Protein AF-G0MWQ4-F1 (afdb_monomer_lite)

pLDDT: mean 74.24, std 16.79, range [27.92, 97.12]

Structure (mmCIF, N/CA/C/O backbone):
data_AF-G0MWQ4-F1
#
_entry.id   AF-G0MWQ4-F1
#
loop_
_atom_site.group_PDB
_atom_site.id
_atom_site.type_symbol
_atom_site.label_atom_id
_atom_site.label_alt_id
_atom_site.label_comp_id
_atom_site.label_asym_id
_atom_site.label_entity_id
_atom_site.label_seq_id
_atom_site.pdbx_PDB_ins_code
_atom_site.Cartn_x
_atom_site.Cartn_y
_atom_site.Cartn_z
_atom_site.occupancy
_atom_site.B_iso_or_equiv
_atom_site.auth_seq_id
_atom_site.auth_comp_id
_atom_site.auth_asym_id
_atom_site.auth_atom_id
_atom_site.pdbx_PDB_model_num
ATOM 1 N N . MET A 1 1 ? 22.747 26.223 -14.879 1.00 44.00 1 MET A N 1
ATOM 2 C CA . MET A 1 1 ? 22.235 26.639 -13.556 1.00 44.00 1 MET A CA 1
ATOM 3 C C . MET A 1 1 ? 21.491 25.457 -12.969 1.00 44.00 1 MET A C 1
ATOM 5 O O . MET A 1 1 ? 20.448 25.097 -13.494 1.00 44.00 1 MET A O 1
ATOM 9 N N . THR A 1 2 ? 22.063 24.789 -11.974 1.00 45.16 2 THR A N 1
ATOM 10 C CA . THR A 1 2 ? 21.481 23.588 -11.367 1.00 45.16 2 THR A CA 1
ATOM 11 C C . THR A 1 2 ? 20.567 24.015 -10.224 1.00 45.16 2 THR A C 1
ATOM 13 O O . THR A 1 2 ? 21.039 24.437 -9.170 1.00 45.16 2 THR A O 1
ATOM 16 N N . ASN A 1 3 ? 19.253 23.951 -10.443 1.00 58.84 3 ASN A N 1
ATOM 17 C CA . ASN A 1 3 ? 18.311 24.005 -9.333 1.00 58.84 3 ASN A CA 1
ATOM 18 C C . ASN A 1 3 ? 18.314 22.627 -8.674 1.00 58.84 3 ASN A C 1
ATOM 20 O O . ASN A 1 3 ? 18.044 21.629 -9.340 1.00 58.84 3 ASN A O 1
ATOM 24 N N . VAL A 1 4 ? 18.630 22.559 -7.384 1.00 56.78 4 VAL A N 1
ATOM 25 C CA . VAL A 1 4 ? 18.461 21.313 -6.629 1.00 56.78 4 VAL A CA 1
ATOM 26 C C . VAL A 1 4 ? 16.991 21.226 -6.250 1.00 56.78 4 VAL A C 1
ATOM 28 O O . VAL A 1 4 ? 16.463 22.144 -5.622 1.00 56.78 4 VAL A O 1
ATOM 31 N N . ILE A 1 5 ? 16.319 20.153 -6.660 1.00 62.53 5 ILE A N 1
ATOM 32 C CA . ILE A 1 5 ? 14.903 19.940 -6.371 1.00 62.53 5 ILE A CA 1
ATOM 33 C C . ILE A 1 5 ? 14.775 18.754 -5.421 1.00 62.53 5 ILE A C 1
ATOM 35 O O . ILE A 1 5 ? 15.192 17.640 -5.733 1.00 62.53 5 ILE A O 1
ATOM 39 N N . ASN A 1 6 ? 14.183 18.999 -4.257 1.00 62.94 6 ASN A N 1
ATOM 40 C CA . ASN A 1 6 ? 13.890 17.975 -3.263 1.00 62.94 6 ASN A CA 1
ATOM 41 C C . ASN A 1 6 ? 12.377 17.803 -3.128 1.00 62.94 6 ASN A C 1
ATOM 43 O O . ASN A 1 6 ? 11.662 18.788 -2.972 1.00 62.94 6 ASN A O 1
ATOM 47 N N . TYR A 1 7 ? 11.904 16.561 -3.145 1.00 62.12 7 TYR A N 1
ATOM 48 C CA . TYR A 1 7 ? 10.497 16.210 -2.958 1.00 62.12 7 TYR A CA 1
ATOM 49 C C . TYR A 1 7 ? 10.308 15.495 -1.619 1.00 62.12 7 TYR A C 1
ATOM 51 O O . TYR A 1 7 ? 11.178 14.737 -1.186 1.00 62.12 7 TYR A O 1
ATOM 59 N N . TYR A 1 8 ? 9.176 15.750 -0.973 1.00 65.31 8 TYR A N 1
ATOM 60 C CA . TYR A 1 8 ? 8.823 15.271 0.355 1.00 65.31 8 TYR A CA 1
ATOM 61 C C . TYR A 1 8 ? 7.344 14.902 0.375 1.00 65.31 8 TYR A C 1
ATOM 63 O O . TYR A 1 8 ? 6.508 15.717 0.001 1.00 65.31 8 TYR A O 1
ATOM 71 N N . ASP A 1 9 ? 7.022 13.720 0.887 1.00 64.19 9 ASP A N 1
ATOM 72 C CA . ASP A 1 9 ? 5.642 13.326 1.159 1.00 64.19 9 ASP A CA 1
ATOM 73 C C . ASP A 1 9 ? 5.410 13.403 2.667 1.00 64.19 9 ASP A C 1
ATOM 75 O O . ASP A 1 9 ? 6.032 12.681 3.453 1.00 64.19 9 ASP A O 1
ATOM 79 N N . ILE A 1 10 ? 4.552 14.331 3.083 1.00 69.25 10 ILE A N 1
ATOM 80 C CA . ILE A 1 10 ? 4.282 14.594 4.492 1.00 69.25 10 ILE A CA 1
ATOM 81 C C . ILE A 1 10 ? 2.956 13.927 4.870 1.00 69.25 10 ILE A C 1
ATOM 83 O O . ILE A 1 10 ? 1.915 14.368 4.379 1.00 69.25 10 ILE A O 1
ATOM 87 N N . PRO A 1 11 ? 2.955 12.916 5.758 1.00 63.12 11 PRO A N 1
ATOM 88 C CA . PRO A 1 11 ? 1.714 12.367 6.281 1.00 63.12 11 PRO A CA 1
ATOM 89 C C . PRO A 1 11 ? 1.106 13.357 7.283 1.00 63.12 11 PRO A C 1
ATOM 91 O O . PRO A 1 11 ? 1.767 13.759 8.241 1.00 63.12 11 PRO A O 1
ATOM 94 N N . ILE A 1 12 ? -0.139 13.765 7.052 1.00 64.50 12 ILE A N 1
ATOM 95 C CA . ILE A 1 12 ? -0.917 14.681 7.896 1.00 64.50 12 ILE A CA 1
ATOM 96 C C . ILE A 1 12 ? -2.269 14.032 8.152 1.00 64.50 12 ILE A C 1
ATOM 98 O O . ILE A 1 12 ? -3.086 13.940 7.236 1.00 64.50 12 ILE A O 1
ATOM 102 N N . ALA A 1 13 ? -2.513 13.604 9.391 1.00 65.00 13 ALA A N 1
ATOM 103 C CA . ALA A 1 13 ? -3.672 12.802 9.774 1.00 65.00 13 ALA A CA 1
ATOM 104 C C . ALA A 1 13 ? -3.971 11.660 8.772 1.00 65.00 13 ALA A C 1
ATOM 106 O O . ALA A 1 13 ? -3.305 10.629 8.795 1.00 65.00 13 ALA A O 1
ATOM 107 N N . HIS A 1 14 ? -4.958 11.875 7.895 1.00 52.44 14 HIS A N 1
ATOM 108 C CA . HIS A 1 14 ? -5.492 10.933 6.907 1.00 52.44 14 HIS A CA 1
ATOM 109 C C . HIS A 1 14 ? -5.046 11.229 5.457 1.00 52.44 14 HIS A C 1
ATOM 111 O O . HIS A 1 14 ? -5.581 10.648 4.519 1.00 52.44 14 HIS A O 1
ATOM 117 N N . TYR A 1 15 ? -4.108 12.159 5.251 1.00 56.03 15 TYR A N 1
ATOM 118 C CA . TYR A 1 15 ? -3.716 12.660 3.931 1.00 56.03 15 TYR A CA 1
ATOM 119 C C . TYR A 1 15 ? -2.203 12.673 3.745 1.00 56.03 15 TYR A C 1
ATOM 121 O O . TYR A 1 15 ? -1.434 12.818 4.697 1.00 56.03 15 TYR A O 1
ATOM 129 N N . TRP A 1 16 ? -1.788 12.614 2.483 1.00 62.94 16 TRP A N 1
ATOM 130 C CA . TRP A 1 16 ? -0.425 12.91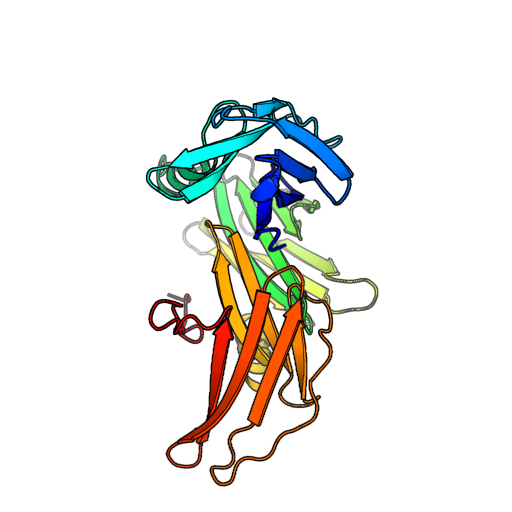4 2.070 1.00 62.94 16 TRP A CA 1
ATOM 131 C C . TRP A 1 16 ? -0.374 14.303 1.460 1.00 62.94 16 TRP A C 1
ATOM 133 O O . TRP A 1 16 ? -1.193 14.664 0.615 1.00 62.94 16 TRP A O 1
ATOM 143 N N . VAL A 1 17 ? 0.594 15.090 1.909 1.00 69.94 17 VAL A N 1
ATOM 144 C CA . VAL A 1 17 ? 0.857 16.414 1.365 1.00 69.94 17 VAL A CA 1
ATOM 145 C C . VAL A 1 17 ? 2.197 16.380 0.661 1.00 69.94 17 VAL A C 1
ATOM 147 O O . VAL A 1 17 ? 3.244 16.218 1.293 1.00 69.94 17 VAL A O 1
ATOM 150 N N . GLU A 1 18 ? 2.148 16.548 -0.654 1.00 72.12 18 GLU A N 1
ATOM 151 C CA . GLU A 1 18 ? 3.338 16.609 -1.485 1.00 72.12 18 GLU A CA 1
ATOM 152 C C . GLU A 1 18 ? 3.991 17.970 -1.294 1.00 72.12 18 GLU A C 1
ATOM 154 O O . GLU A 1 18 ? 3.366 19.020 -1.438 1.00 72.12 18 GLU A O 1
ATOM 159 N N . THR A 1 19 ? 5.260 17.974 -0.928 1.00 72.44 19 THR A N 1
ATOM 160 C CA . THR A 1 19 ? 6.040 19.184 -0.715 1.00 72.44 19 THR A CA 1
ATOM 161 C C . THR A 1 19 ? 7.276 19.125 -1.589 1.00 72.44 19 THR A C 1
ATOM 163 O O . THR A 1 19 ? 8.040 18.168 -1.548 1.00 72.44 19 THR A O 1
ATOM 166 N N . LYS A 1 20 ? 7.500 20.169 -2.377 1.00 76.69 20 LYS A N 1
ATOM 167 C CA . LYS A 1 20 ? 8.663 20.305 -3.256 1.00 76.69 20 LYS A CA 1
ATOM 168 C C . LYS A 1 20 ? 9.465 21.517 -2.819 1.00 76.69 20 LYS A C 1
ATOM 170 O O . LYS A 1 20 ? 8.905 22.584 -2.610 1.00 76.69 20 LYS A O 1
ATOM 175 N N . ILE A 1 21 ? 10.774 21.377 -2.691 1.00 76.00 21 ILE A N 1
ATOM 176 C CA . ILE A 1 21 ? 11.695 22.471 -2.397 1.00 76.00 21 ILE A CA 1
ATOM 177 C C . ILE A 1 21 ? 12.613 22.639 -3.595 1.00 76.00 21 ILE A C 1
ATOM 179 O O . ILE A 1 21 ? 13.379 21.739 -3.924 1.00 76.00 21 ILE A O 1
ATOM 183 N N . GLU A 1 22 ? 12.550 23.803 -4.222 1.00 80.62 22 GLU A N 1
ATOM 184 C CA . GLU A 1 22 ? 13.481 24.219 -5.261 1.00 80.62 22 GLU A CA 1
ATOM 185 C C . GLU A 1 22 ? 14.540 25.128 -4.653 1.00 80.62 22 GLU A C 1
ATOM 187 O O . GLU A 1 22 ? 14.215 26.165 -4.069 1.00 80.62 22 GLU A O 1
ATOM 192 N N . PHE A 1 23 ? 15.807 24.764 -4.817 1.00 76.69 23 PHE A N 1
ATOM 193 C CA . PHE A 1 23 ? 16.935 25.582 -4.407 1.00 76.69 23 PHE A CA 1
ATOM 194 C C . PHE A 1 23 ? 17.670 26.137 -5.621 1.00 76.69 23 PHE A C 1
ATOM 196 O O . PHE A 1 23 ? 18.317 25.406 -6.370 1.00 76.69 23 PHE A O 1
ATOM 203 N N . ASN A 1 24 ? 17.596 27.456 -5.779 1.00 80.12 24 ASN A N 1
ATOM 204 C CA . ASN A 1 24 ? 18.406 28.201 -6.724 1.00 80.12 24 ASN A CA 1
ATOM 205 C C . ASN A 1 24 ? 19.698 28.640 -6.024 1.00 80.12 24 ASN A C 1
ATOM 207 O O . ASN A 1 24 ? 19.712 29.627 -5.280 1.00 80.12 24 ASN A O 1
ATOM 211 N N . GLN A 1 25 ? 20.778 27.902 -6.291 1.00 71.69 25 GLN A N 1
ATOM 212 C CA . GLN A 1 25 ? 22.109 28.157 -5.735 1.00 71.69 25 GLN A CA 1
ATOM 213 C C . GLN A 1 25 ? 22.624 29.559 -6.078 1.00 71.69 25 GLN A C 1
ATOM 215 O O . GLN A 1 25 ? 23.072 30.281 -5.192 1.00 71.69 25 GLN A O 1
ATOM 220 N N . SER A 1 26 ? 22.501 29.977 -7.342 1.00 74.44 26 SER A N 1
ATOM 221 C CA . SER A 1 26 ? 22.999 31.278 -7.814 1.00 74.44 26 SER A CA 1
ATOM 222 C C . SER A 1 26 ? 22.312 32.476 -7.159 1.00 74.44 26 SER A C 1
ATOM 224 O O . SER A 1 26 ? 22.939 33.509 -6.956 1.00 74.44 26 SER A O 1
ATOM 226 N N . ALA A 1 27 ? 21.034 32.341 -6.808 1.00 79.06 27 ALA A N 1
ATOM 227 C CA . ALA A 1 27 ? 20.252 33.396 -6.171 1.00 79.06 27 ALA A CA 1
ATOM 228 C C . ALA A 1 27 ? 20.167 33.244 -4.643 1.00 79.06 27 ALA A C 1
ATOM 230 O O . ALA A 1 27 ? 19.489 34.043 -3.999 1.00 79.06 27 ALA A O 1
ATOM 231 N N . ASN A 1 28 ? 20.788 32.199 -4.074 1.00 79.81 28 ASN A N 1
ATOM 232 C CA . ASN A 1 28 ? 20.614 31.775 -2.682 1.00 79.81 28 ASN A CA 1
ATOM 233 C C . ASN A 1 28 ? 19.135 31.822 -2.245 1.00 79.81 28 ASN A C 1
ATOM 235 O O . ASN A 1 28 ? 18.767 32.431 -1.235 1.00 79.81 28 ASN A O 1
ATOM 239 N N . LYS A 1 29 ? 18.273 31.239 -3.082 1.00 84.12 29 LYS A N 1
ATOM 240 C CA . LYS A 1 29 ? 16.817 31.336 -2.971 1.00 84.12 29 LYS A CA 1
ATOM 241 C C . LYS A 1 29 ? 16.208 29.949 -2.917 1.00 84.12 29 LYS A C 1
ATOM 243 O O . LYS A 1 29 ? 16.528 29.098 -3.742 1.00 84.12 29 LYS A O 1
ATOM 248 N N . ARG A 1 30 ? 15.298 29.747 -1.972 1.00 84.31 30 ARG A N 1
ATOM 249 C CA . ARG A 1 30 ? 14.581 28.490 -1.760 1.00 84.31 30 ARG A CA 1
ATOM 250 C C . ARG A 1 30 ? 13.095 28.739 -1.927 1.00 84.31 30 ARG A C 1
ATOM 252 O O . ARG A 1 30 ? 12.542 29.647 -1.310 1.00 84.31 30 ARG A O 1
ATOM 259 N N . ILE A 1 31 ? 12.442 27.943 -2.755 1.00 85.12 31 ILE A N 1
ATOM 260 C CA . ILE A 1 31 ? 11.001 28.019 -2.966 1.00 85.12 31 ILE A CA 1
ATOM 261 C C . ILE A 1 31 ? 10.411 26.692 -2.527 1.00 85.12 31 ILE A C 1
ATOM 263 O O . ILE A 1 31 ? 10.789 25.648 -3.042 1.00 85.12 31 ILE A O 1
ATOM 267 N N . VAL A 1 32 ? 9.491 26.737 -1.572 1.00 83.00 32 VAL A N 1
ATOM 268 C CA . VAL A 1 32 ? 8.742 25.558 -1.143 1.00 83.00 32 VAL A CA 1
ATOM 269 C C . VAL A 1 32 ? 7.375 25.611 -1.802 1.00 83.00 32 VAL A C 1
ATOM 271 O O . VAL A 1 32 ? 6.682 26.630 -1.736 1.00 83.00 32 VAL A O 1
ATOM 274 N N . PHE A 1 33 ? 6.987 24.507 -2.409 1.00 80.19 33 PHE A N 1
ATOM 275 C CA . PHE A 1 33 ? 5.676 24.240 -2.963 1.00 80.19 33 PHE A CA 1
ATOM 276 C C . PHE A 1 33 ? 5.008 23.172 -2.113 1.00 80.19 33 PHE A C 1
ATOM 278 O O . PHE A 1 33 ? 5.677 22.265 -1.626 1.00 80.19 33 PHE A O 1
ATOM 285 N N . VAL A 1 34 ? 3.700 23.289 -1.949 1.00 81.12 34 VAL A N 1
ATOM 286 C CA . VAL A 1 34 ? 2.858 22.307 -1.278 1.00 81.12 34 VAL A CA 1
ATOM 287 C C . VAL A 1 34 ? 1.692 21.998 -2.212 1.00 81.12 34 VAL A C 1
ATOM 289 O O . VAL A 1 34 ? 0.982 22.923 -2.612 1.00 81.12 34 VAL A O 1
ATOM 292 N N . ASN A 1 35 ? 1.523 20.730 -2.591 1.00 78.88 35 ASN A N 1
ATOM 293 C CA . ASN A 1 35 ? 0.599 20.258 -3.628 1.00 78.88 35 ASN A CA 1
ATOM 294 C C . ASN A 1 35 ? 0.713 21.115 -4.906 1.00 78.88 35 ASN A C 1
ATOM 296 O O . ASN A 1 35 ? -0.255 21.747 -5.334 1.00 78.88 35 ASN A O 1
ATOM 300 N N . ASP A 1 36 ? 1.947 21.244 -5.411 1.00 75.56 36 ASP A N 1
ATOM 301 C CA . ASP A 1 36 ? 2.362 22.064 -6.565 1.00 75.56 36 ASP A CA 1
ATOM 302 C C . ASP A 1 36 ? 2.063 23.570 -6.496 1.00 75.56 36 ASP A C 1
ATOM 304 O O . ASP A 1 36 ? 2.359 24.329 -7.422 1.00 75.56 36 ASP A O 1
ATOM 308 N N . LYS A 1 37 ? 1.548 24.063 -5.368 1.00 81.69 37 LYS A N 1
ATOM 309 C CA . LYS A 1 37 ? 1.310 25.491 -5.155 1.00 81.69 37 LYS A CA 1
ATOM 310 C C . LYS A 1 37 ? 2.455 26.095 -4.375 1.00 81.69 37 LYS A C 1
ATOM 312 O O . LYS A 1 37 ? 2.814 25.613 -3.304 1.00 81.69 37 LYS A O 1
ATOM 317 N N . LYS A 1 38 ? 3.004 27.200 -4.881 1.00 88.06 38 LYS A N 1
ATOM 318 C CA . LYS A 1 38 ? 4.042 27.963 -4.182 1.00 88.06 38 LYS A CA 1
ATOM 319 C C . LYS A 1 38 ? 3.537 28.361 -2.793 1.00 88.06 38 LYS A C 1
ATOM 321 O O . LYS A 1 38 ? 2.612 29.158 -2.666 1.00 88.06 38 LYS A O 1
ATOM 326 N N . PHE A 1 39 ? 4.172 27.815 -1.766 1.00 87.25 39 PHE A N 1
ATOM 327 C CA . PHE A 1 39 ? 3.785 27.973 -0.370 1.00 87.25 39 PHE A CA 1
ATOM 328 C C . PHE A 1 39 ? 4.641 29.028 0.332 1.00 87.25 39 PHE A C 1
ATOM 330 O O . PHE A 1 39 ? 4.129 29.920 1.010 1.00 87.25 39 PHE A O 1
ATOM 337 N N . MET A 1 40 ? 5.959 28.978 0.137 1.00 89.81 40 MET A N 1
ATOM 338 C CA . MET A 1 40 ? 6.872 29.963 0.712 1.00 89.81 40 MET A CA 1
ATOM 339 C C . MET A 1 40 ? 8.096 30.197 -0.167 1.00 89.81 40 MET A C 1
ATOM 341 O O . MET A 1 40 ? 8.469 29.374 -0.999 1.00 89.81 40 MET A O 1
ATOM 345 N N . ASN A 1 41 ? 8.695 31.369 0.009 1.00 89.25 41 ASN A N 1
ATOM 346 C CA . ASN A 1 41 ? 9.918 31.783 -0.655 1.00 89.25 41 ASN A CA 1
ATOM 347 C C . ASN A 1 41 ? 10.857 32.322 0.418 1.00 89.25 41 ASN A C 1
ATOM 349 O O . ASN A 1 41 ? 10.473 33.247 1.131 1.00 89.25 41 ASN A O 1
ATOM 353 N N . ILE A 1 42 ? 12.043 31.739 0.508 1.00 84.25 42 ILE A N 1
ATOM 354 C CA . ILE A 1 42 ? 13.074 32.082 1.477 1.00 84.25 42 ILE A CA 1
ATOM 355 C C . ILE A 1 42 ? 14.275 32.579 0.681 1.00 84.25 42 ILE A C 1
ATOM 357 O O . ILE A 1 42 ? 14.780 31.878 -0.199 1.00 84.25 42 ILE A O 1
ATOM 361 N N . SER A 1 43 ? 14.730 33.784 0.990 1.00 82.12 43 SER A N 1
ATOM 362 C CA . SER A 1 43 ? 15.900 34.388 0.356 1.00 82.12 43 SER A CA 1
ATOM 363 C C . SER A 1 43 ? 17.020 34.539 1.382 1.00 82.12 43 SER A C 1
ATOM 365 O O . SER A 1 43 ? 16.763 34.863 2.539 1.00 82.12 43 SER A O 1
ATOM 367 N N . GLY A 1 44 ? 18.269 34.357 0.957 1.00 74.62 44 GLY A N 1
ATOM 368 C CA . GLY A 1 44 ? 19.437 34.605 1.803 1.00 74.62 44 GLY A CA 1
ATOM 369 C C . GLY A 1 44 ? 19.813 33.423 2.701 1.00 74.62 44 GLY A C 1
ATOM 370 O O . GLY A 1 44 ? 19.612 32.262 2.350 1.00 74.62 44 GLY A O 1
ATOM 371 N N . SER A 1 45 ? 20.427 33.711 3.848 1.00 69.62 45 SER A N 1
ATOM 372 C CA . SER A 1 45 ? 20.982 32.727 4.794 1.00 69.62 45 SER A CA 1
ATOM 373 C C . SER A 1 45 ? 19.981 32.238 5.852 1.00 69.62 45 SER A C 1
ATOM 375 O O . SER A 1 45 ? 20.377 31.658 6.863 1.00 69.62 45 SER A O 1
ATOM 377 N N . ALA A 1 46 ? 18.683 32.470 5.658 1.00 65.25 46 ALA A N 1
ATOM 378 C CA . ALA A 1 46 ? 17.659 32.037 6.598 1.00 65.25 46 ALA A CA 1
ATOM 379 C C . ALA A 1 46 ? 17.405 30.523 6.457 1.00 65.25 46 ALA A C 1
ATOM 381 O O . ALA A 1 46 ? 16.627 30.069 5.623 1.00 65.25 46 ALA A O 1
ATOM 382 N N . PHE A 1 47 ? 18.087 29.726 7.281 1.00 65.69 47 PHE A N 1
ATOM 383 C CA . PHE A 1 47 ? 18.017 28.259 7.263 1.00 65.69 47 PHE A CA 1
ATOM 384 C C . PHE A 1 47 ? 17.041 27.670 8.285 1.00 65.69 47 PHE A C 1
ATOM 386 O O . PHE A 1 47 ? 17.163 26.498 8.588 1.00 65.69 47 PHE A O 1
ATOM 393 N N . ASN A 1 48 ? 16.136 28.452 8.879 1.00 74.88 48 ASN A N 1
ATOM 394 C CA . ASN A 1 48 ? 15.225 27.978 9.934 1.00 74.88 48 ASN A CA 1
ATOM 395 C C . ASN A 1 48 ? 13.838 28.630 9.841 1.00 74.88 48 ASN A C 1
ATOM 397 O O . ASN A 1 48 ? 13.176 28.873 10.851 1.00 74.88 48 ASN A O 1
ATOM 401 N N . GLU A 1 49 ? 13.393 28.946 8.628 1.00 81.19 49 GLU A N 1
ATOM 402 C CA . GLU A 1 49 ? 12.051 29.477 8.420 1.00 81.19 49 GLU A CA 1
ATOM 403 C C . GLU A 1 49 ? 11.030 28.349 8.309 1.00 81.19 49 GLU A C 1
ATOM 405 O O . GLU A 1 49 ? 11.208 27.406 7.538 1.00 81.19 49 GLU A O 1
ATOM 410 N N . GLN A 1 50 ? 9.926 28.483 9.045 1.00 86.44 50 GLN A N 1
ATOM 411 C CA . GLN A 1 50 ? 8.737 27.653 8.887 1.00 86.44 50 GLN A CA 1
ATOM 412 C C . GLN A 1 50 ? 7.501 28.535 8.747 1.00 86.44 50 GLN A C 1
ATOM 414 O O . GLN A 1 50 ? 7.369 29.550 9.434 1.00 86.44 50 GLN A O 1
ATOM 419 N N . LYS A 1 51 ? 6.550 28.108 7.919 1.00 88.88 51 LYS A N 1
ATOM 420 C CA . LYS A 1 51 ? 5.216 28.707 7.854 1.00 88.88 51 LYS A CA 1
ATOM 421 C C . LYS A 1 51 ? 4.154 27.695 8.232 1.00 88.88 51 LYS A C 1
ATOM 423 O O . LYS A 1 51 ? 4.278 26.503 7.958 1.00 88.88 51 LYS A O 1
ATOM 428 N N . LYS A 1 52 ? 3.096 28.196 8.872 1.00 89.50 52 LYS A N 1
ATOM 429 C CA . LYS A 1 52 ? 1.916 27.396 9.186 1.00 89.50 52 LYS A CA 1
ATOM 430 C C . LYS A 1 52 ? 1.225 27.000 7.882 1.00 89.50 52 LYS A C 1
ATOM 432 O O . LYS A 1 52 ? 0.898 27.867 7.074 1.00 89.50 52 LYS A O 1
ATOM 437 N N . TYR A 1 53 ? 1.008 25.707 7.700 1.00 86.00 53 TYR A N 1
ATOM 438 C CA . TYR A 1 53 ? 0.208 25.141 6.628 1.00 86.00 53 TYR A CA 1
ATOM 439 C C . TYR A 1 53 ? -1.138 24.710 7.210 1.00 86.00 53 TYR A C 1
ATOM 441 O O . TYR A 1 53 ? -1.189 23.925 8.154 1.00 86.00 53 TYR A O 1
ATOM 449 N N . ASN A 1 54 ? -2.230 25.254 6.674 1.00 83.00 54 ASN A N 1
ATOM 450 C CA . ASN A 1 54 ? -3.580 24.880 7.086 1.00 83.00 54 ASN A CA 1
ATOM 451 C C . ASN A 1 54 ? -4.150 23.927 6.031 1.00 83.00 54 ASN A C 1
ATOM 453 O O . ASN A 1 54 ? -4.574 24.372 4.962 1.00 83.00 54 ASN A O 1
ATOM 457 N N . HIS A 1 55 ? -4.147 22.627 6.319 1.00 78.56 55 HIS A N 1
ATOM 458 C CA . HIS A 1 55 ? -4.843 21.657 5.479 1.00 78.56 55 HIS A CA 1
ATOM 459 C C . HIS A 1 55 ? -6.348 21.757 5.749 1.00 78.56 55 HIS A C 1
ATOM 461 O O . HIS A 1 55 ? -6.760 21.711 6.904 1.00 78.56 55 HIS A O 1
ATOM 467 N N . LYS A 1 56 ? -7.174 21.891 4.703 1.00 73.62 56 LYS A N 1
ATOM 468 C CA . LYS A 1 56 ? -8.623 22.147 4.846 1.00 73.62 56 LYS A CA 1
ATOM 469 C C . LYS A 1 56 ? -9.351 21.087 5.678 1.00 73.62 56 LYS A C 1
ATOM 471 O O . LYS A 1 56 ? -10.316 21.405 6.360 1.00 73.62 56 LYS A O 1
ATOM 476 N N . GLU A 1 57 ? -8.871 19.851 5.617 1.00 67.50 57 GLU A N 1
ATOM 477 C CA . GLU A 1 57 ? -9.508 18.683 6.234 1.00 67.50 57 GLU A CA 1
ATOM 478 C C . GLU A 1 57 ? -8.777 18.194 7.494 1.00 67.50 57 GLU A C 1
ATOM 480 O O . GLU A 1 57 ? -9.228 17.245 8.127 1.00 67.50 57 GLU A O 1
ATOM 485 N N . SER A 1 58 ? -7.657 18.824 7.879 1.00 68.75 58 SER A N 1
ATOM 486 C CA . SER A 1 58 ? -6.941 18.470 9.111 1.00 68.75 58 SER A CA 1
ATOM 487 C C . SER A 1 58 ? -7.121 19.552 10.168 1.00 68.75 58 SER A C 1
ATOM 489 O O . SER A 1 58 ? -6.973 20.743 9.899 1.00 68.75 58 SER A O 1
ATOM 491 N N . LYS A 1 59 ? -7.396 19.126 11.404 1.00 74.56 59 LYS A N 1
ATOM 492 C CA . LYS A 1 59 ? -7.379 20.004 12.585 1.00 74.56 59 LYS A CA 1
ATOM 493 C C . LYS A 1 59 ? -5.962 20.204 13.140 1.00 74.56 59 LYS A C 1
ATOM 495 O O . LYS A 1 59 ? -5.785 20.951 14.100 1.00 74.56 59 LYS A O 1
ATOM 500 N N . GLU A 1 60 ? -4.960 19.538 12.567 1.00 75.06 60 GLU A N 1
ATOM 501 C CA . GLU A 1 60 ? -3.582 19.590 13.045 1.00 75.06 60 GLU A CA 1
ATOM 502 C C . GLU A 1 60 ? -2.895 20.914 12.687 1.00 75.06 60 GLU A C 1
ATOM 504 O O . GLU A 1 60 ? -3.053 21.473 11.600 1.00 75.06 60 GLU A O 1
ATOM 509 N N . SER A 1 61 ? -2.073 21.413 13.610 1.00 80.38 61 SER A N 1
ATOM 510 C CA . SER A 1 61 ? -1.225 22.580 13.381 1.00 80.38 61 SER A CA 1
ATOM 511 C C . SER A 1 61 ? 0.066 22.140 12.703 1.00 80.38 61 SER A C 1
ATOM 513 O O . SER A 1 61 ? 0.998 21.674 13.363 1.00 80.38 61 SER A O 1
ATOM 515 N N . ILE A 1 62 ? 0.119 22.276 11.382 1.00 81.50 62 ILE A N 1
ATOM 516 C CA . ILE A 1 62 ? 1.268 21.850 10.584 1.00 81.50 62 ILE A CA 1
ATOM 517 C C . ILE A 1 62 ? 2.149 23.063 10.315 1.00 81.50 62 ILE A C 1
ATOM 519 O O . ILE A 1 62 ? 1.659 24.122 9.915 1.00 81.50 62 ILE A O 1
ATOM 523 N N . LYS A 1 63 ? 3.461 22.930 10.504 1.00 87.25 63 LYS A N 1
ATOM 524 C CA . LYS A 1 63 ? 4.435 23.907 10.014 1.00 87.25 63 LYS A CA 1
ATOM 525 C C . LYS A 1 63 ? 5.411 23.220 9.076 1.00 87.25 63 LYS A C 1
ATOM 527 O O . LYS A 1 63 ? 6.028 22.220 9.437 1.00 87.25 63 LYS A O 1
ATOM 532 N N . ILE A 1 64 ? 5.548 23.788 7.885 1.00 84.06 64 ILE A N 1
ATOM 533 C CA . ILE A 1 64 ? 6.460 23.324 6.840 1.00 84.06 64 ILE A CA 1
ATOM 534 C C . ILE A 1 64 ? 7.518 24.403 6.657 1.00 84.06 64 ILE A C 1
ATOM 536 O O . ILE A 1 64 ? 7.209 25.598 6.640 1.00 84.06 64 ILE A O 1
ATOM 540 N N . GLY A 1 65 ? 8.772 23.989 6.559 1.00 85.12 65 GLY A N 1
ATOM 541 C CA . GLY A 1 65 ? 9.893 24.894 6.403 1.00 85.12 65 GLY A CA 1
ATOM 542 C C . GLY A 1 65 ? 11.156 24.188 5.963 1.00 85.12 65 GLY A C 1
ATOM 543 O O . GLY A 1 65 ? 11.117 23.052 5.491 1.00 85.12 65 GLY A O 1
ATOM 544 N N . ILE A 1 66 ? 12.281 24.868 6.139 1.00 80.38 66 ILE A N 1
ATOM 545 C CA . ILE A 1 66 ? 13.605 24.350 5.798 1.00 80.38 66 ILE A CA 1
ATOM 546 C C . ILE A 1 66 ? 14.473 24.417 7.045 1.00 80.38 66 ILE A C 1
ATOM 548 O O . ILE A 1 66 ? 14.415 25.402 7.782 1.00 80.38 66 ILE A O 1
ATOM 552 N N . GLU A 1 67 ? 15.260 23.370 7.276 1.00 81.88 67 GLU A N 1
ATOM 553 C CA . GLU A 1 67 ? 16.378 23.413 8.206 1.00 81.88 67 GLU A CA 1
ATOM 554 C C . GLU A 1 67 ? 17.685 22.998 7.547 1.00 81.88 67 GLU A C 1
ATOM 556 O O . GLU A 1 67 ? 17.717 22.103 6.703 1.00 81.88 67 GLU A O 1
ATOM 561 N N . LYS A 1 68 ? 18.780 23.644 7.947 1.00 75.19 68 LYS A N 1
ATOM 562 C CA . LYS A 1 68 ? 20.122 23.170 7.615 1.00 75.19 68 LYS A CA 1
ATOM 563 C C . LYS A 1 68 ? 20.608 22.247 8.723 1.00 75.19 68 LYS A C 1
ATOM 565 O O . LYS A 1 68 ? 20.774 22.680 9.864 1.00 75.19 68 LYS A O 1
ATOM 570 N N . ARG A 1 69 ? 20.861 20.982 8.390 1.00 68.75 69 ARG A N 1
ATOM 571 C CA . ARG A 1 69 ? 21.516 20.019 9.280 1.00 68.75 69 ARG A CA 1
ATOM 572 C C . ARG A 1 69 ? 22.876 19.667 8.705 1.00 68.75 69 ARG A C 1
ATOM 574 O O . ARG A 1 69 ? 22.967 19.009 7.676 1.00 68.75 69 ARG A O 1
ATOM 581 N N . ARG A 1 70 ? 23.938 20.068 9.412 1.00 74.50 70 ARG A N 1
ATOM 582 C CA . ARG A 1 70 ? 25.329 19.896 8.963 1.00 74.50 70 ARG A CA 1
ATOM 583 C C . ARG A 1 70 ? 25.529 20.546 7.583 1.00 74.50 70 ARG A C 1
ATOM 585 O O . ARG A 1 70 ? 25.398 21.765 7.467 1.00 74.50 70 ARG A O 1
ATOM 592 N N . GLU A 1 71 ? 25.813 19.745 6.562 1.00 68.19 71 GLU A N 1
ATOM 593 C CA . GLU A 1 71 ? 26.071 20.185 5.188 1.00 68.19 71 GLU A CA 1
ATOM 594 C C . GLU A 1 71 ? 24.840 20.073 4.273 1.00 68.19 71 GLU A C 1
ATOM 596 O O . GLU A 1 71 ? 24.885 20.544 3.141 1.00 68.19 71 GLU A O 1
ATOM 601 N N . GLU A 1 72 ? 23.719 19.533 4.765 1.00 63.53 72 GLU A N 1
ATOM 602 C CA . GLU A 1 72 ? 22.504 19.324 3.973 1.00 63.53 72 GLU A CA 1
ATOM 603 C C . GLU A 1 72 ? 21.363 20.268 4.372 1.00 63.53 72 GLU A C 1
ATOM 605 O O . GLU A 1 72 ? 21.127 20.560 5.549 1.00 63.53 72 GLU A O 1
ATOM 610 N N . GLU A 1 73 ? 20.611 20.720 3.369 1.00 67.44 73 GLU A N 1
ATOM 611 C CA . GLU A 1 73 ? 19.342 21.425 3.548 1.00 67.44 73 GLU A CA 1
ATOM 612 C C . GLU A 1 73 ? 18.184 20.430 3.432 1.00 67.44 73 GLU A C 1
ATOM 614 O O . GLU A 1 73 ? 18.039 19.750 2.415 1.00 67.44 73 GLU A O 1
ATOM 619 N N . GLN A 1 74 ? 17.347 20.354 4.464 1.00 70.31 74 GLN A N 1
ATOM 620 C CA . GLN A 1 74 ? 16.244 19.398 4.556 1.00 70.31 74 GLN A CA 1
ATOM 621 C C . GLN A 1 74 ? 14.924 20.118 4.857 1.00 70.31 74 GLN A C 1
ATOM 623 O O . GLN A 1 74 ? 14.902 21.183 5.479 1.00 70.31 74 GLN A O 1
ATOM 628 N N . CYS A 1 75 ? 13.795 19.544 4.435 1.00 70.25 75 CYS A N 1
ATOM 629 C CA . CYS A 1 75 ? 12.488 20.045 4.852 1.00 70.25 75 CYS A CA 1
ATOM 630 C C . CYS A 1 75 ? 12.287 19.791 6.348 1.00 70.25 75 CYS A C 1
ATOM 632 O O . CYS A 1 75 ? 12.372 18.657 6.822 1.00 70.25 75 CYS A O 1
ATOM 634 N N . LYS A 1 76 ? 11.965 20.853 7.085 1.00 80.62 76 LYS A N 1
ATOM 635 C CA . LYS A 1 76 ? 11.575 20.778 8.488 1.00 80.62 76 LYS A CA 1
ATOM 636 C C . LYS A 1 76 ? 10.063 20.774 8.593 1.00 80.62 76 LYS A C 1
ATOM 638 O O . LYS A 1 76 ? 9.424 21.807 8.381 1.00 80.62 76 LYS A O 1
ATOM 643 N N . VAL A 1 77 ? 9.509 19.645 9.012 1.00 75.31 77 VAL A N 1
ATOM 644 C CA . VAL A 1 77 ? 8.073 19.499 9.240 1.00 75.31 77 VAL A CA 1
ATOM 645 C C . VAL A 1 77 ? 7.803 19.297 10.721 1.00 75.31 77 VAL A C 1
ATOM 647 O O . VAL A 1 77 ? 8.387 18.409 11.347 1.00 75.31 77 VAL A O 1
ATOM 650 N N . THR A 1 78 ? 6.900 20.102 11.275 1.00 77.31 78 THR A N 1
ATOM 651 C CA . THR A 1 78 ? 6.331 19.870 12.604 1.00 77.31 78 THR A CA 1
ATOM 652 C C . THR A 1 78 ? 4.815 19.735 12.515 1.00 77.31 78 THR A C 1
ATOM 654 O O . THR A 1 78 ? 4.154 20.513 11.830 1.00 77.31 78 THR A O 1
ATOM 657 N N . ILE A 1 79 ? 4.265 18.742 13.212 1.00 73.81 79 ILE A N 1
ATOM 658 C CA . ILE A 1 79 ? 2.825 18.484 13.319 1.00 73.81 79 ILE A CA 1
ATOM 659 C C . ILE A 1 79 ? 2.463 18.624 14.792 1.00 73.81 79 ILE A C 1
ATOM 661 O O . ILE A 1 79 ? 3.059 17.973 15.648 1.00 73.81 79 ILE A O 1
ATOM 665 N N . ASN A 1 80 ? 1.548 19.540 15.108 1.00 76.62 80 ASN A N 1
ATOM 666 C CA . ASN A 1 80 ? 1.181 19.901 16.482 1.00 76.62 80 ASN A CA 1
ATOM 667 C C . ASN A 1 80 ? 2.398 20.266 17.356 1.00 76.62 80 ASN A C 1
ATOM 669 O O . ASN A 1 80 ? 2.440 19.980 18.548 1.00 76.62 80 ASN A O 1
ATOM 673 N N . GLY A 1 81 ? 3.411 20.893 16.748 1.00 74.94 81 GLY A N 1
ATOM 674 C CA . GLY A 1 81 ? 4.655 21.280 17.422 1.00 74.94 81 GLY A CA 1
ATOM 675 C C . GLY A 1 81 ? 5.687 20.158 17.584 1.00 74.94 81 GLY A C 1
ATOM 676 O O . GLY A 1 81 ? 6.796 20.443 18.023 1.00 74.94 81 GLY A O 1
ATOM 677 N N . VAL A 1 82 ? 5.375 18.921 17.183 1.00 75.12 82 VAL A N 1
ATOM 678 C CA . VAL A 1 82 ? 6.299 17.781 17.244 1.00 75.12 82 VAL A CA 1
ATOM 679 C C . VAL A 1 82 ? 6.993 17.602 15.889 1.00 75.12 82 VAL A C 1
ATOM 681 O O . VAL A 1 82 ? 6.308 17.596 14.863 1.00 75.12 82 VAL A O 1
ATOM 684 N N . PRO A 1 83 ? 8.329 17.451 15.833 1.00 75.88 83 PRO A N 1
ATOM 685 C CA . PRO A 1 83 ? 9.030 17.123 14.594 1.00 75.88 83 PRO A CA 1
ATOM 686 C C . PRO A 1 83 ? 8.504 15.824 13.979 1.00 75.88 83 PRO A C 1
ATOM 688 O O . PRO A 1 83 ? 8.331 14.831 14.681 1.00 75.88 83 PRO A O 1
ATOM 691 N N . LEU A 1 84 ? 8.314 15.792 12.658 1.00 66.44 84 LEU A N 1
ATOM 692 C CA . LEU A 1 84 ? 7.805 14.609 11.949 1.00 66.44 84 LEU A CA 1
ATOM 693 C C . LEU A 1 84 ? 8.625 13.335 12.245 1.00 66.44 84 LEU A C 1
ATOM 695 O O . LEU A 1 84 ? 8.072 12.241 12.333 1.00 66.44 84 LEU A O 1
ATOM 699 N N . VAL A 1 85 ? 9.937 13.479 12.454 1.00 65.31 85 VAL A N 1
ATOM 700 C CA . VAL A 1 85 ? 10.846 12.383 12.833 1.00 65.31 85 VAL A CA 1
ATOM 701 C C . VAL A 1 85 ? 10.471 11.768 14.191 1.00 65.31 85 VAL A C 1
ATOM 703 O O . VAL A 1 85 ? 10.553 10.556 14.367 1.00 65.31 85 VAL A O 1
ATOM 706 N N . GLU A 1 86 ? 10.009 12.576 15.146 1.00 57.72 86 GLU A N 1
ATOM 707 C CA . GLU A 1 86 ? 9.607 12.126 16.485 1.00 57.72 86 GLU A CA 1
ATOM 708 C C . GLU A 1 86 ? 8.167 11.614 16.537 1.00 57.72 86 GLU A C 1
ATOM 710 O O . GLU A 1 86 ? 7.885 10.677 17.289 1.00 57.72 86 GLU A O 1
ATOM 715 N N . VAL A 1 87 ? 7.268 12.169 15.714 1.00 54.66 87 VAL A N 1
ATOM 716 C CA . VAL A 1 87 ? 5.906 11.633 15.537 1.00 54.66 87 VAL A CA 1
ATOM 717 C C . VAL A 1 87 ? 5.979 10.150 15.165 1.00 54.66 87 VAL A C 1
ATOM 719 O O . VAL A 1 87 ? 5.308 9.333 15.790 1.00 54.66 87 VAL A O 1
ATOM 722 N N . LYS A 1 88 ? 6.889 9.781 14.250 1.00 50.50 88 LYS A N 1
ATOM 723 C CA . LYS A 1 88 ? 7.122 8.387 13.831 1.00 50.50 88 LYS A CA 1
ATOM 724 C C . LYS A 1 88 ? 7.578 7.478 14.976 1.00 50.50 88 LYS A C 1
ATOM 726 O O . LYS A 1 88 ? 7.140 6.329 15.057 1.00 50.50 88 LYS A O 1
ATOM 731 N N . ASN A 1 89 ? 8.415 7.989 15.878 1.00 43.66 89 ASN A N 1
ATOM 732 C CA . ASN A 1 89 ? 8.968 7.212 16.988 1.00 43.66 89 ASN A CA 1
ATOM 733 C C . ASN A 1 89 ? 7.960 7.009 18.131 1.00 43.66 89 ASN A C 1
ATOM 735 O O . ASN A 1 89 ? 7.941 5.936 18.732 1.00 43.66 89 ASN A O 1
ATOM 739 N N . LYS A 1 90 ? 7.067 7.975 18.393 1.00 42.91 90 LYS A N 1
ATOM 740 C CA . LYS A 1 90 ? 6.001 7.814 19.400 1.00 42.91 90 LYS A CA 1
ATOM 741 C C . LYS A 1 90 ? 4.951 6.776 19.003 1.00 42.91 90 LYS A C 1
ATOM 743 O O . LYS A 1 90 ? 4.494 6.040 19.873 1.00 42.91 90 LYS A O 1
ATOM 748 N N . THR A 1 91 ? 4.646 6.626 17.712 1.00 42.38 91 THR A N 1
ATOM 749 C CA . THR A 1 91 ? 3.803 5.519 17.215 1.00 42.38 91 THR A CA 1
ATOM 750 C C . THR A 1 91 ? 4.392 4.134 17.498 1.00 42.38 91 THR A C 1
ATOM 752 O O . THR A 1 91 ? 3.642 3.169 17.582 1.00 42.38 91 THR A O 1
ATOM 755 N N . LYS A 1 92 ? 5.715 4.015 17.689 1.00 38.81 92 LYS A N 1
ATOM 756 C CA . LYS A 1 92 ? 6.373 2.744 18.036 1.00 38.81 92 LYS A CA 1
ATOM 757 C C . LYS A 1 92 ? 6.446 2.474 19.544 1.00 38.81 92 LYS A C 1
ATOM 759 O O . LYS A 1 92 ? 6.659 1.328 19.924 1.00 38.81 92 LYS A O 1
ATOM 764 N N . SER A 1 93 ? 6.287 3.486 20.407 1.00 30.25 93 SER A N 1
ATOM 765 C CA . SER A 1 93 ? 6.597 3.363 21.843 1.00 30.25 93 SER A CA 1
ATOM 766 C C . SER A 1 93 ? 5.404 3.464 22.803 1.00 30.25 93 SER A C 1
ATOM 768 O O . SER A 1 93 ? 5.608 3.335 24.009 1.00 30.25 93 SER A O 1
ATOM 770 N N . SER A 1 94 ? 4.162 3.655 22.343 1.00 32.94 94 SER A N 1
ATOM 771 C CA . SER A 1 94 ? 2.991 3.597 23.234 1.00 32.94 94 SER A CA 1
ATOM 772 C C . SER A 1 94 ? 2.441 2.171 23.382 1.00 32.94 94 SER A C 1
ATOM 774 O O . SER A 1 94 ? 1.269 1.917 23.126 1.00 32.94 94 SER A O 1
ATOM 776 N N . LYS A 1 95 ? 3.268 1.234 23.862 1.00 36.31 95 LYS A N 1
ATOM 777 C CA . LYS A 1 95 ? 2.801 -0.016 24.492 1.00 36.31 95 LYS A CA 1
ATOM 778 C C . LYS A 1 95 ? 2.293 0.294 25.915 1.00 36.31 95 LYS A C 1
ATOM 780 O O . LYS A 1 95 ? 2.828 -0.173 26.911 1.00 36.31 95 LYS A O 1
ATOM 785 N N . LYS A 1 96 ? 1.268 1.143 26.029 1.00 37.25 96 LYS A N 1
ATOM 786 C CA . LYS A 1 96 ? 0.285 1.009 27.117 1.00 37.25 96 LYS A CA 1
ATOM 787 C C . LYS A 1 96 ? -0.730 0.000 26.599 1.00 37.25 96 LYS A C 1
ATOM 789 O O . LYS A 1 96 ? -1.064 0.113 25.426 1.00 37.25 96 LYS A O 1
ATOM 794 N N . MET A 1 97 ? -1.169 -0.964 27.416 1.00 40.03 97 MET A N 1
ATOM 795 C CA . MET A 1 97 ? -2.195 -1.946 27.031 1.00 40.03 97 MET A CA 1
ATOM 796 C C . MET A 1 97 ? -3.382 -1.217 26.400 1.00 40.03 97 MET A C 1
ATOM 798 O O . MET A 1 97 ? -4.191 -0.584 27.078 1.00 40.03 97 MET A O 1
ATOM 802 N N . SER A 1 98 ? -3.385 -1.213 25.076 1.00 50.94 98 SER A N 1
ATOM 803 C CA . SER A 1 98 ? -4.357 -0.535 24.251 1.00 50.94 98 SER A CA 1
ATOM 804 C C . SER A 1 98 ? -5.557 -1.459 24.224 1.00 50.94 98 SER A C 1
ATOM 806 O O . SER A 1 98 ? -5.430 -2.593 23.779 1.00 50.94 98 SER A O 1
ATOM 808 N N . ALA A 1 99 ? -6.711 -0.991 24.703 1.00 71.50 99 ALA A N 1
ATOM 809 C CA . ALA A 1 99 ? -7.978 -1.691 24.481 1.00 71.50 99 ALA A CA 1
ATOM 810 C C . ALA A 1 99 ? -8.313 -1.811 22.982 1.00 71.50 99 ALA A C 1
ATOM 812 O O . ALA A 1 99 ? -9.190 -2.569 22.595 1.00 71.50 99 ALA A O 1
ATOM 813 N N . ILE A 1 100 ? -7.600 -1.069 22.135 1.00 77.06 100 ILE A N 1
ATOM 814 C CA . ILE A 1 100 ? -7.744 -1.125 20.692 1.00 77.06 100 ILE A CA 1
ATOM 815 C C . ILE A 1 100 ? -6.800 -2.193 20.143 1.00 77.06 100 ILE A C 1
ATOM 817 O O . ILE A 1 100 ? -5.574 -2.063 20.256 1.00 77.06 100 ILE A O 1
ATOM 821 N N . THR A 1 101 ? -7.380 -3.205 19.508 1.00 82.00 101 THR A N 1
ATOM 822 C CA . THR A 1 101 ? -6.666 -4.122 18.619 1.00 82.00 101 THR A CA 1
ATOM 823 C C . THR A 1 101 ? -6.649 -3.498 17.231 1.00 82.00 101 THR A C 1
ATOM 825 O O . THR A 1 101 ? -7.696 -3.155 16.689 1.00 82.00 101 THR A O 1
ATOM 828 N N . ARG A 1 102 ? -5.456 -3.308 16.662 1.00 83.69 102 ARG A N 1
ATOM 829 C CA . ARG A 1 102 ? -5.264 -2.641 15.370 1.00 83.69 102 ARG A CA 1
ATOM 830 C C . ARG A 1 102 ? -4.339 -3.451 14.478 1.00 83.69 102 ARG A C 1
ATOM 832 O O . ARG A 1 102 ? -3.238 -3.807 14.901 1.00 83.69 102 ARG A O 1
ATOM 839 N N . LYS A 1 103 ? -4.740 -3.642 13.224 1.00 83.81 103 LYS A N 1
ATOM 840 C CA . LYS A 1 103 ? -3.891 -4.165 12.149 1.00 83.81 103 LYS A CA 1
ATOM 841 C C . LYS A 1 103 ? -3.934 -3.233 10.941 1.00 83.81 103 LYS A C 1
ATOM 843 O O . LYS A 1 103 ? -4.932 -2.561 10.688 1.00 83.81 103 LYS A O 1
ATOM 848 N N . ILE A 1 104 ? -2.810 -3.165 10.236 1.00 81.56 104 ILE A N 1
ATOM 849 C CA . ILE A 1 104 ? -2.626 -2.346 9.038 1.00 81.56 104 ILE A CA 1
ATOM 850 C C . ILE A 1 104 ? -2.171 -3.281 7.926 1.00 81.56 104 ILE A C 1
ATOM 852 O O . ILE A 1 104 ? -1.222 -4.040 8.124 1.00 81.56 104 ILE A O 1
ATOM 856 N N . TYR A 1 105 ? -2.843 -3.216 6.784 1.00 86.38 105 TYR A N 1
ATOM 857 C CA . TYR A 1 105 ? -2.571 -4.047 5.621 1.00 86.38 105 TYR A CA 1
ATOM 858 C C . TYR A 1 105 ? -2.278 -3.171 4.413 1.00 86.38 105 TYR A C 1
ATOM 860 O O . TYR A 1 105 ? -3.020 -2.238 4.120 1.00 86.38 105 TYR A O 1
ATOM 868 N N . ASP A 1 106 ? -1.224 -3.520 3.687 1.00 87.94 106 ASP A N 1
ATOM 869 C CA . ASP A 1 106 ? -0.917 -2.947 2.385 1.00 87.94 106 ASP A CA 1
ATOM 870 C C . ASP A 1 106 ? -1.448 -3.882 1.297 1.00 87.94 106 ASP A C 1
ATOM 872 O O . ASP A 1 106 ? -0.880 -4.952 1.067 1.00 87.94 106 ASP A O 1
ATOM 876 N N . ILE A 1 107 ? -2.517 -3.482 0.612 1.00 89.12 107 ILE A N 1
ATOM 877 C CA . ILE A 1 107 ? -3.198 -4.319 -0.381 1.00 89.12 107 ILE A CA 1
ATOM 878 C C . ILE A 1 107 ? -2.943 -3.764 -1.783 1.00 89.12 107 ILE A C 1
ATOM 880 O O . ILE A 1 107 ? -3.347 -2.635 -2.076 1.00 89.12 107 ILE A O 1
ATOM 884 N N . PRO A 1 108 ? -2.274 -4.515 -2.671 1.00 91.88 108 PRO A N 1
ATOM 885 C CA . PRO A 1 108 ? -2.062 -4.075 -4.032 1.00 91.88 108 PRO A CA 1
ATOM 886 C C . PRO A 1 108 ? -3.298 -4.328 -4.894 1.00 91.88 108 PRO A C 1
ATOM 888 O O . PRO A 1 108 ? -3.913 -5.390 -4.838 1.00 91.88 108 PRO A O 1
ATOM 891 N N . VAL A 1 109 ? -3.617 -3.379 -5.762 1.00 89.50 109 VAL A N 1
ATOM 892 C CA . VAL A 1 109 ? -4.591 -3.528 -6.844 1.00 89.50 109 VAL A CA 1
ATOM 893 C C . VAL A 1 109 ? -3.932 -2.993 -8.101 1.00 89.50 109 VAL A C 1
ATOM 895 O O . VAL A 1 109 ? -3.705 -1.786 -8.240 1.00 89.50 109 VAL A O 1
ATOM 898 N N . ARG A 1 110 ? -3.576 -3.905 -9.015 1.00 87.69 110 ARG A N 1
ATOM 899 C CA . ARG A 1 110 ? -2.736 -3.584 -10.180 1.00 87.69 110 ARG A CA 1
ATOM 900 C C . ARG A 1 110 ? -1.476 -2.842 -9.706 1.00 87.69 110 ARG A C 1
ATOM 902 O O . ARG A 1 110 ? -0.816 -3.284 -8.783 1.00 87.69 110 ARG A O 1
ATOM 909 N N . ALA A 1 111 ? -1.164 -1.685 -10.276 1.00 84.94 111 ALA A N 1
ATOM 910 C CA . ALA A 1 111 ? -0.007 -0.882 -9.894 1.00 84.94 111 ALA A CA 1
ATOM 911 C C . ALA A 1 111 ? -0.175 -0.039 -8.613 1.00 84.94 111 ALA A C 1
ATOM 913 O O . ALA A 1 111 ? 0.783 0.605 -8.171 1.00 84.94 111 ALA A O 1
ATOM 914 N N . ARG A 1 112 ? -1.386 0.038 -8.050 1.00 85.31 112 ARG A N 1
ATOM 915 C CA . ARG A 1 112 ? -1.702 0.865 -6.878 1.00 85.31 112 ARG A CA 1
ATOM 916 C C . ARG A 1 112 ? -1.664 0.038 -5.607 1.00 85.31 112 ARG A C 1
ATOM 918 O O . ARG A 1 112 ? -1.868 -1.169 -5.631 1.00 85.31 112 ARG A O 1
ATOM 925 N N . TRP A 1 113 ? -1.415 0.712 -4.494 1.00 87.00 113 TRP A N 1
ATOM 926 C CA . TRP A 1 113 ? -1.406 0.111 -3.170 1.00 87.00 113 TRP A CA 1
ATOM 927 C C . TRP A 1 113 ? -2.345 0.884 -2.271 1.00 87.00 113 TRP A C 1
ATOM 929 O O . TRP A 1 113 ? -2.317 2.111 -2.283 1.00 87.00 113 TRP A O 1
ATOM 939 N N . TYR A 1 114 ? -3.145 0.139 -1.523 1.00 85.38 114 TYR A N 1
ATOM 940 C CA . TYR A 1 114 ? -4.136 0.652 -0.601 1.00 85.38 114 TYR A CA 1
ATOM 941 C C . TYR A 1 114 ? -3.720 0.312 0.821 1.00 85.38 114 TYR A C 1
ATOM 943 O O . TYR A 1 114 ? -3.464 -0.855 1.123 1.00 85.38 114 TYR A O 1
ATOM 951 N N . VAL A 1 115 ? -3.678 1.313 1.692 1.00 83.88 115 VAL A N 1
ATOM 952 C CA . VAL A 1 115 ? -3.473 1.115 3.127 1.00 83.88 115 VAL A CA 1
ATOM 953 C C . VAL A 1 115 ? -4.828 0.903 3.787 1.00 83.88 115 VAL A C 1
ATOM 955 O O . VAL A 1 115 ? -5.685 1.791 3.786 1.00 83.88 115 VAL A O 1
ATOM 958 N N . VAL A 1 116 ? -5.022 -0.279 4.361 1.00 84.81 116 VAL A N 1
ATOM 959 C CA . VAL A 1 116 ? -6.252 -0.673 5.045 1.00 84.81 116 VAL A CA 1
ATOM 960 C C . VAL A 1 116 ? -5.988 -0.779 6.534 1.00 84.81 116 VAL A C 1
ATOM 962 O O . VAL A 1 116 ? -5.125 -1.542 6.964 1.00 84.81 116 VAL A O 1
ATOM 965 N N . HIS A 1 117 ? -6.753 -0.039 7.329 1.00 86.00 117 HIS A N 1
ATOM 966 C CA . HIS A 1 117 ? -6.738 -0.163 8.780 1.00 86.00 117 HIS A CA 1
ATOM 967 C C . HIS A 1 117 ? -7.983 -0.903 9.239 1.00 86.00 117 HIS A C 1
ATOM 969 O O . HIS A 1 117 ? -9.102 -0.511 8.898 1.00 86.00 117 HIS A O 1
ATOM 975 N N . VAL A 1 118 ? -7.763 -1.936 10.044 1.00 88.31 118 VAL A N 1
ATOM 976 C CA . VAL A 1 118 ? -8.814 -2.663 10.750 1.00 88.31 118 VAL A CA 1
ATOM 977 C C . VAL A 1 118 ? -8.571 -2.468 12.238 1.00 88.31 118 VAL A C 1
ATOM 979 O O . VAL A 1 118 ? -7.478 -2.744 12.745 1.00 88.31 118 VAL A O 1
ATOM 982 N N . GLU A 1 119 ? -9.568 -1.917 12.919 1.00 88.69 119 GLU A N 1
ATOM 983 C CA . GLU A 1 119 ? -9.489 -1.518 14.320 1.00 88.69 119 GLU A CA 1
ATOM 984 C C . GLU A 1 119 ? -10.710 -2.035 15.072 1.00 88.69 119 GLU A C 1
AT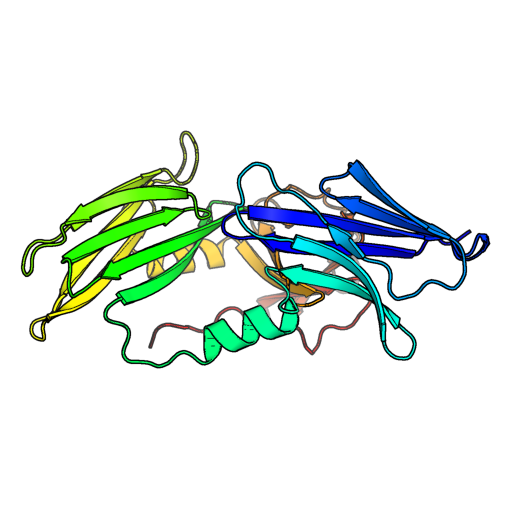OM 986 O O . GLU A 1 119 ? -11.828 -1.938 14.573 1.00 88.69 119 GLU A O 1
ATOM 991 N N . VAL A 1 120 ? -10.497 -2.565 16.276 1.00 88.81 120 VAL A N 1
ATOM 992 C CA . VAL A 1 120 ? -11.573 -2.934 17.200 1.00 88.81 120 VAL A CA 1
ATOM 993 C C . VAL A 1 120 ? -11.226 -2.437 18.593 1.00 88.81 120 VAL A C 1
ATOM 995 O O . VAL A 1 120 ? -10.170 -2.771 19.132 1.00 88.81 120 VAL A O 1
ATOM 998 N N . ASP A 1 121 ? -12.115 -1.646 19.186 1.00 85.69 121 ASP A N 1
ATOM 999 C CA . ASP A 1 121 ? -12.038 -1.251 20.591 1.00 85.69 121 ASP A CA 1
ATOM 1000 C C . ASP A 1 121 ? -12.738 -2.302 21.458 1.00 85.69 121 ASP A C 1
ATOM 1002 O O . ASP A 1 121 ? -13.961 -2.424 21.458 1.00 85.69 121 ASP A O 1
ATOM 1006 N N . SER A 1 122 ? -11.966 -3.059 22.237 1.00 83.12 122 SER A N 1
ATOM 1007 C CA . SER A 1 122 ? -12.487 -4.141 23.072 1.00 83.12 122 SER A CA 1
ATOM 1008 C C . SER A 1 122 ? -1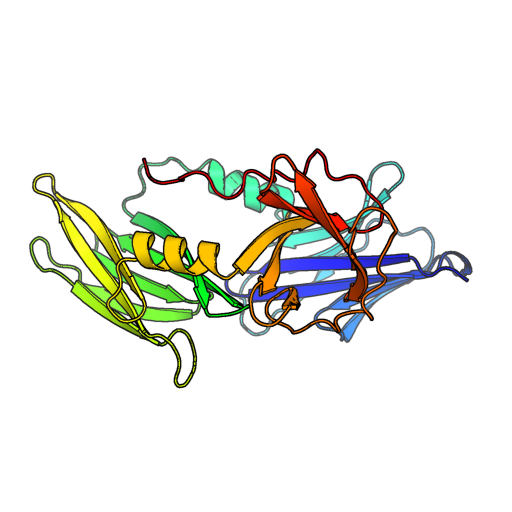3.420 -3.677 24.194 1.00 83.12 122 SER A C 1
ATOM 1010 O O . SER A 1 122 ? -14.200 -4.492 24.687 1.00 83.12 122 SER A O 1
ATOM 1012 N N . ARG A 1 123 ? -13.381 -2.394 24.588 1.00 83.00 123 ARG A N 1
ATOM 1013 C CA . ARG A 1 123 ? -14.251 -1.834 25.641 1.00 83.00 123 ARG A CA 1
ATOM 1014 C C . ARG A 1 123 ? -15.626 -1.468 25.121 1.00 83.00 123 ARG A C 1
ATOM 1016 O O . ARG A 1 123 ? -16.613 -1.688 25.810 1.00 83.00 123 ARG A O 1
ATOM 1023 N N . THR A 1 124 ? -15.664 -0.847 23.947 1.00 85.31 124 THR A N 1
ATOM 1024 C CA . THR A 1 124 ? -16.907 -0.380 23.319 1.00 85.31 124 THR A CA 1
ATOM 1025 C C . THR A 1 124 ? -17.454 -1.374 22.307 1.00 85.31 124 THR A C 1
ATOM 1027 O O . THR A 1 124 ? -18.529 -1.142 21.772 1.00 85.31 124 THR A O 1
ATOM 1030 N N . LYS A 1 125 ? -16.695 -2.441 22.020 1.00 86.50 125 LYS A N 1
ATOM 1031 C CA . LYS A 1 125 ? -16.960 -3.425 20.964 1.00 86.50 125 LYS A CA 1
ATOM 1032 C C . LYS A 1 125 ? -17.077 -2.800 19.579 1.00 86.50 125 LYS A C 1
ATOM 1034 O O . LYS A 1 125 ? -17.528 -3.433 18.641 1.00 86.50 125 LYS A O 1
ATOM 1039 N N . LYS A 1 126 ? -16.619 -1.564 19.410 1.00 88.00 126 LYS A N 1
ATOM 1040 C CA . LYS A 1 126 ? -16.729 -0.837 18.155 1.00 88.00 126 LYS A CA 1
ATOM 1041 C C . LYS A 1 126 ? -15.622 -1.261 17.195 1.00 88.00 126 LYS A C 1
ATOM 1043 O O . LYS A 1 126 ? -14.441 -1.099 17.510 1.00 88.00 126 LYS A O 1
ATOM 1048 N N . GLY A 1 127 ? -16.010 -1.764 16.031 1.00 89.50 127 GLY A N 1
ATOM 1049 C CA . GLY A 1 127 ? -15.133 -2.047 14.905 1.00 89.50 127 GLY A CA 1
ATOM 1050 C C . GLY A 1 127 ? -15.128 -0.906 13.889 1.00 89.50 127 GLY A C 1
ATOM 1051 O O . GLY A 1 127 ? -16.151 -0.266 13.644 1.00 89.50 127 GLY A O 1
ATOM 1052 N N . THR A 1 128 ? -13.978 -0.677 13.263 1.00 89.06 128 THR A N 1
ATOM 1053 C CA . THR A 1 128 ? -13.817 0.281 12.168 1.00 89.06 128 THR A CA 1
ATOM 1054 C C . THR A 1 128 ? -12.941 -0.324 11.074 1.00 89.06 128 THR A C 1
ATOM 1056 O O . THR A 1 128 ? -11.870 -0.871 11.346 1.00 89.06 128 THR A O 1
ATOM 1059 N N . VAL A 1 129 ? -13.369 -0.168 9.820 1.00 88.81 129 VAL A N 1
ATOM 1060 C CA . VAL A 1 129 ? -12.553 -0.454 8.633 1.00 88.81 129 VAL A CA 1
ATOM 1061 C C . VAL A 1 129 ? -12.375 0.839 7.848 1.00 88.81 129 VAL A C 1
ATOM 1063 O O . VAL A 1 129 ? -13.348 1.496 7.468 1.00 88.81 129 VAL A O 1
ATOM 1066 N N . SER A 1 130 ? -11.123 1.204 7.580 1.00 85.00 130 SER A N 1
ATOM 1067 C CA . SER A 1 130 ? -10.791 2.357 6.739 1.00 85.00 130 SER A CA 1
ATOM 1068 C C . SER A 1 130 ? -9.797 1.989 5.645 1.00 85.00 130 SER A C 1
ATOM 1070 O O . SER A 1 130 ? -8.916 1.157 5.845 1.00 85.00 130 SER A O 1
ATOM 1072 N N . VAL A 1 131 ? -9.950 2.619 4.481 1.00 83.38 131 VAL A N 1
ATOM 1073 C CA . VAL A 1 131 ? -9.093 2.434 3.301 1.00 83.38 131 VAL A CA 1
ATOM 1074 C C . VAL A 1 131 ? -8.572 3.797 2.882 1.00 83.38 131 VAL A C 1
ATOM 1076 O O . VAL A 1 131 ? -9.369 4.722 2.715 1.00 83.38 131 VAL A O 1
ATOM 1079 N N . GLU A 1 132 ? -7.253 3.935 2.729 1.00 78.12 132 GLU A N 1
ATOM 1080 C CA . GLU A 1 132 ? -6.597 5.236 2.517 1.00 78.12 132 GLU A CA 1
ATOM 1081 C C . GLU A 1 132 ? -7.070 6.263 3.551 1.00 78.12 132 GLU A C 1
ATOM 1083 O O . GLU A 1 132 ? -7.424 7.397 3.230 1.00 78.12 132 GLU A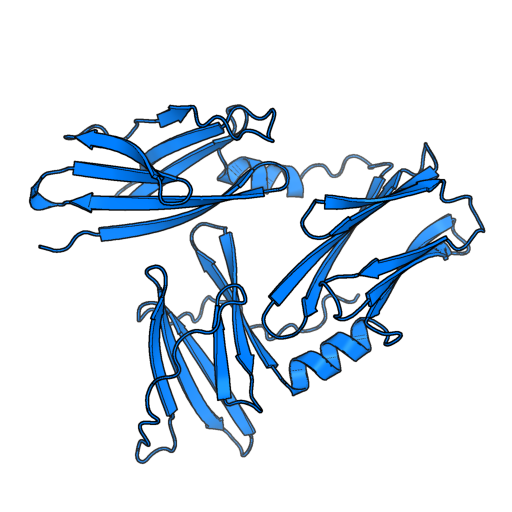 O 1
ATOM 1088 N N . PHE A 1 133 ? -7.166 5.804 4.804 1.00 67.88 133 PHE A N 1
ATOM 1089 C CA . PHE A 1 133 ? -7.635 6.576 5.953 1.00 67.88 133 PHE A CA 1
ATOM 1090 C C . PHE A 1 133 ? -9.066 7.132 5.856 1.00 67.88 133 PHE A C 1
ATOM 1092 O O . PHE A 1 133 ? -9.488 7.904 6.717 1.00 67.88 133 PHE A O 1
ATOM 1099 N N . LYS A 1 134 ? -9.837 6.736 4.842 1.00 71.00 134 LYS A N 1
ATOM 1100 C CA . LYS A 1 134 ? -11.265 7.038 4.746 1.00 71.00 134 LYS A CA 1
ATOM 1101 C C . LYS A 1 134 ? -12.036 5.904 5.389 1.00 71.00 134 LYS A C 1
ATOM 1103 O O . LYS A 1 134 ? -11.901 4.759 4.961 1.00 71.00 134 LYS A O 1
ATOM 1108 N N . GLU A 1 135 ? -12.833 6.217 6.403 1.00 84.88 135 GLU A N 1
ATOM 1109 C CA . GLU A 1 135 ? -13.748 5.252 7.006 1.00 84.88 135 GLU A CA 1
ATOM 1110 C C . GLU A 1 135 ? -14.708 4.714 5.940 1.00 84.88 135 GLU A C 1
ATOM 1112 O O . GLU A 1 135 ? -15.296 5.471 5.163 1.00 84.88 135 GLU A O 1
ATOM 1117 N N . LYS A 1 136 ? -14.798 3.389 5.866 1.00 87.31 136 LYS A N 1
ATOM 1118 C CA . LYS A 1 136 ? -15.666 2.667 4.931 1.00 87.31 136 LYS A CA 1
ATOM 1119 C C . LYS A 1 136 ? -16.779 1.938 5.657 1.00 87.31 136 LYS A C 1
ATOM 1121 O O . LYS A 1 136 ? -17.851 1.760 5.090 1.00 87.31 136 LYS A O 1
ATOM 1126 N N . TRP A 1 137 ? -16.517 1.541 6.895 1.00 92.00 137 TRP A N 1
ATOM 1127 C CA . TRP A 1 137 ? -17.470 0.854 7.741 1.00 92.00 137 TRP A CA 1
ATOM 1128 C C . TRP A 1 137 ? -17.149 1.104 9.210 1.00 92.00 137 TRP A C 1
ATOM 1130 O O . TRP A 1 137 ? -15.977 1.212 9.589 1.00 92.00 137 TRP A O 1
ATOM 1140 N N . GLN A 1 138 ? -18.204 1.169 10.016 1.00 89.75 138 GLN A N 1
ATOM 1141 C CA . GLN A 1 138 ? -18.124 1.334 11.454 1.00 89.75 138 GLN A CA 1
ATOM 1142 C C . GLN A 1 138 ? -19.388 0.759 12.101 1.00 89.75 138 GLN A C 1
ATOM 1144 O O . GLN A 1 138 ? -20.476 1.283 11.862 1.00 89.75 138 GLN A O 1
ATOM 1149 N N . ASP A 1 139 ? -19.243 -0.267 12.934 1.00 88.12 139 ASP A N 1
ATOM 1150 C CA . ASP A 1 139 ? -20.361 -0.881 13.662 1.00 88.12 139 ASP A CA 1
ATOM 1151 C C . ASP A 1 139 ? -19.876 -1.602 14.930 1.00 88.12 139 ASP A C 1
ATOM 1153 O O . ASP A 1 139 ? -18.675 -1.658 15.208 1.00 88.12 139 ASP A O 1
ATOM 1157 N N . GLU A 1 140 ? -20.804 -2.137 15.715 1.00 85.69 140 GLU A N 1
ATOM 1158 C CA . GLU A 1 140 ? -20.502 -2.999 16.856 1.00 85.69 140 GLU A CA 1
ATOM 1159 C C . GLU A 1 140 ? -20.127 -4.424 16.402 1.00 85.69 140 GLU A C 1
ATOM 1161 O O . GLU A 1 140 ? -20.779 -5.037 15.559 1.00 85.69 140 GLU A O 1
ATOM 1166 N N . VAL A 1 141 ? -19.049 -4.955 16.976 1.00 83.94 141 VAL A N 1
ATOM 1167 C CA . VAL A 1 141 ? -18.540 -6.318 16.810 1.00 83.94 141 VAL A CA 1
ATOM 1168 C C . VAL A 1 141 ? -18.858 -7.066 18.102 1.00 83.94 141 VAL A C 1
ATOM 1170 O O . VAL A 1 141 ? -18.082 -7.057 19.060 1.00 83.94 141 VAL A O 1
ATOM 1173 N N . GLU A 1 142 ? -20.051 -7.651 18.167 1.00 74.31 142 GLU A N 1
ATOM 1174 C CA . GLU A 1 142 ? -20.459 -8.470 19.311 1.00 74.31 142 GLU A CA 1
ATOM 1175 C C . GLU A 1 142 ? -19.587 -9.736 19.418 1.00 74.31 142 GLU A C 1
ATOM 1177 O O . GLU A 1 142 ? -19.288 -10.384 18.414 1.00 74.31 142 GLU A O 1
ATOM 1182 N N . ASN A 1 143 ? -19.223 -10.133 20.643 1.00 64.62 143 ASN A N 1
ATOM 1183 C CA . ASN A 1 143 ? -18.501 -11.388 20.884 1.00 64.62 143 ASN A CA 1
ATOM 1184 C C . ASN A 1 143 ? -19.294 -12.586 20.328 1.00 64.62 143 ASN A C 1
ATOM 1186 O O . ASN A 1 143 ? -20.483 -12.734 20.618 1.00 64.62 143 ASN A O 1
ATOM 1190 N N . GLY A 1 144 ? -18.633 -13.446 19.547 1.00 59.97 144 GLY A N 1
ATOM 1191 C CA . GLY A 1 144 ? -19.256 -14.611 18.910 1.00 59.97 144 GLY A CA 1
ATOM 1192 C C . GLY A 1 144 ? -20.092 -14.305 17.659 1.00 59.97 144 GLY A C 1
ATOM 1193 O O . GLY A 1 144 ? -20.703 -15.222 17.105 1.00 59.97 144 GLY A O 1
ATOM 1194 N N . ARG A 1 145 ? -20.137 -13.048 17.188 1.00 70.00 145 ARG A N 1
ATOM 1195 C CA . ARG A 1 145 ? -20.687 -12.703 15.870 1.00 70.00 145 ARG A CA 1
ATOM 1196 C C . ARG A 1 145 ? -19.573 -12.324 14.906 1.00 70.00 145 ARG A C 1
ATOM 1198 O O . ARG A 1 145 ? -18.872 -11.335 15.089 1.00 70.00 145 ARG A O 1
ATOM 1205 N N . VAL A 1 146 ? -19.508 -13.073 13.813 1.00 79.88 146 VAL A N 1
ATOM 1206 C CA . VAL A 1 146 ? -18.632 -12.780 12.682 1.00 79.88 146 VAL A CA 1
ATOM 1207 C C . VAL A 1 146 ? -19.151 -11.541 11.950 1.00 79.88 146 VAL A C 1
ATOM 1209 O O . VAL A 1 146 ? -20.220 -11.580 11.334 1.00 79.88 146 VAL A O 1
ATOM 1212 N N . ALA A 1 147 ? -18.395 -10.444 11.979 1.00 87.31 147 ALA A N 1
ATOM 1213 C CA . ALA A 1 147 ? -18.682 -9.283 11.143 1.00 87.31 147 ALA A CA 1
ATOM 1214 C C . ALA A 1 147 ? -18.031 -9.483 9.770 1.00 87.31 147 ALA A C 1
ATOM 1216 O O . ALA A 1 147 ? -16.815 -9.637 9.672 1.00 87.31 147 ALA A O 1
ATOM 1217 N N . ARG A 1 148 ? -18.836 -9.463 8.702 1.00 92.00 148 ARG A N 1
ATOM 1218 C CA . ARG A 1 148 ? -18.374 -9.545 7.310 1.00 92.00 148 ARG A CA 1
ATOM 1219 C C . ARG A 1 148 ? -18.635 -8.218 6.610 1.00 92.00 148 ARG A C 1
ATOM 1221 O O . ARG A 1 148 ? -19.783 -7.809 6.458 1.00 92.00 148 ARG A O 1
ATOM 1228 N N . ILE A 1 149 ? -17.566 -7.567 6.173 1.00 93.44 149 ILE A N 1
ATOM 1229 C CA . ILE A 1 149 ? -17.593 -6.228 5.593 1.00 93.44 149 ILE A CA 1
ATOM 1230 C C . ILE A 1 149 ? -17.020 -6.296 4.185 1.00 93.44 149 ILE A C 1
ATOM 1232 O O . ILE A 1 149 ? -15.895 -6.751 4.003 1.00 93.44 149 ILE A O 1
ATOM 1236 N N . GLU A 1 150 ? -17.760 -5.804 3.197 1.00 93.44 150 GLU A N 1
ATOM 1237 C CA . GLU A 1 150 ? -17.298 -5.706 1.812 1.00 93.44 150 GLU A CA 1
ATOM 1238 C C . GLU A 1 150 ? -17.035 -4.240 1.454 1.00 93.44 150 GLU A C 1
ATOM 1240 O O . GLU A 1 150 ? -17.884 -3.367 1.629 1.00 93.44 150 GLU A O 1
ATOM 1245 N N . VAL A 1 151 ? -15.820 -3.961 0.986 1.00 90.38 151 VAL A N 1
ATOM 1246 C CA . VAL A 1 151 ? -15.317 -2.619 0.704 1.00 90.38 151 VAL A CA 1
ATOM 1247 C C . VAL A 1 151 ? -14.719 -2.593 -0.703 1.00 90.38 151 VAL A C 1
ATOM 1249 O O . VAL A 1 151 ? -13.698 -3.240 -0.942 1.00 90.38 151 VAL A O 1
ATOM 1252 N N . PRO A 1 152 ? -15.283 -1.820 -1.646 1.00 90.12 152 PRO A N 1
ATOM 1253 C CA . PRO A 1 152 ? -14.658 -1.643 -2.950 1.00 90.12 152 PRO A CA 1
ATOM 1254 C C . PRO A 1 152 ? -13.357 -0.840 -2.803 1.00 90.12 152 PRO A C 1
ATOM 1256 O O . PRO A 1 152 ? -13.351 0.244 -2.203 1.00 90.12 152 PRO A O 1
ATOM 1259 N N . LEU A 1 153 ? -12.255 -1.361 -3.352 1.00 87.06 153 LEU A N 1
ATOM 1260 C CA . LEU A 1 153 ? -10.950 -0.685 -3.323 1.00 87.06 153 LEU A CA 1
ATOM 1261 C C . LEU A 1 153 ? -10.827 0.372 -4.432 1.00 87.06 153 LEU A C 1
ATOM 1263 O O . LEU A 1 153 ? -10.228 1.430 -4.234 1.00 87.06 153 LEU A O 1
ATOM 1267 N N . GLU A 1 154 ? -11.449 0.131 -5.584 1.00 84.88 154 GLU A N 1
ATOM 1268 C CA . GLU A 1 154 ? -11.567 1.088 -6.686 1.00 84.88 154 GLU A CA 1
ATOM 1269 C C . GLU A 1 154 ? -12.947 0.987 -7.351 1.00 84.88 154 GLU A C 1
ATOM 1271 O O . GLU A 1 154 ? -13.662 -0.003 -7.191 1.00 84.88 154 GLU A O 1
ATOM 1276 N N . GLU A 1 155 ? -13.342 2.028 -8.084 1.00 80.25 155 GLU A N 1
ATOM 1277 C CA . GLU A 1 155 ? -14.594 2.023 -8.842 1.00 80.25 155 GLU A CA 1
ATOM 1278 C C . GLU A 1 155 ? -14.540 0.930 -9.922 1.00 80.25 155 GLU A C 1
ATOM 1280 O O . GLU A 1 155 ? -13.653 0.942 -10.775 1.00 80.25 155 GLU A O 1
ATOM 1285 N N . ASN A 1 156 ? -15.481 -0.019 -9.876 1.00 82.94 156 ASN A N 1
ATOM 1286 C CA . ASN A 1 156 ? -15.533 -1.197 -10.755 1.00 82.94 156 ASN A CA 1
ATOM 1287 C C . ASN A 1 156 ? -14.298 -2.118 -10.697 1.00 82.94 156 ASN A C 1
ATOM 1289 O O . ASN A 1 156 ? -14.020 -2.824 -11.669 1.00 82.94 156 ASN A O 1
ATOM 1293 N N . GLY A 1 157 ? -13.542 -2.111 -9.599 1.00 84.06 157 GLY A N 1
ATOM 1294 C CA . GLY A 1 157 ? -12.422 -3.035 -9.412 1.00 84.06 157 GLY A CA 1
ATOM 1295 C C . GLY A 1 157 ? -12.626 -4.000 -8.252 1.00 84.06 157 GLY A C 1
ATOM 1296 O O . GLY A 1 157 ? -13.769 -4.254 -7.861 1.00 84.06 157 GLY A O 1
ATOM 1297 N N . PRO A 1 158 ? -11.531 -4.568 -7.721 1.00 90.38 158 PRO A N 1
ATOM 1298 C CA . PRO A 1 158 ? -11.623 -5.631 -6.743 1.00 90.38 158 PRO A CA 1
ATOM 1299 C C . PRO A 1 158 ? -12.287 -5.170 -5.448 1.00 90.38 158 PRO A C 1
ATOM 1301 O O . PRO A 1 158 ? -12.105 -4.038 -4.976 1.00 90.38 158 PRO A O 1
ATOM 1304 N N . THR A 1 159 ? -13.030 -6.093 -4.852 1.00 94.38 159 THR A N 1
ATOM 1305 C CA . THR A 1 159 ? -13.683 -5.898 -3.560 1.00 94.38 159 THR A CA 1
ATOM 1306 C C . THR A 1 159 ? -12.853 -6.553 -2.468 1.00 94.38 159 THR A C 1
ATOM 1308 O O . THR A 1 159 ? -12.519 -7.736 -2.538 1.00 94.38 159 THR A O 1
ATOM 1311 N N . LEU A 1 160 ? -12.526 -5.772 -1.440 1.00 95.69 160 LEU A N 1
ATOM 1312 C CA . LEU A 1 160 ? -11.954 -6.277 -0.205 1.00 95.69 160 LEU A CA 1
ATOM 1313 C C . LEU A 1 160 ? -13.079 -6.760 0.702 1.00 95.69 160 LEU A C 1
ATOM 1315 O O . LEU A 1 160 ? -13.928 -5.972 1.106 1.00 95.69 160 LEU A O 1
ATOM 1319 N N . MET A 1 161 ? -13.040 -8.024 1.087 1.00 96.88 161 MET A N 1
ATOM 1320 C CA . MET A 1 161 ? -13.839 -8.544 2.182 1.00 96.88 161 MET A CA 1
ATOM 1321 C C . MET A 1 161 ? -12.973 -8.632 3.439 1.00 96.88 161 MET A C 1
ATOM 1323 O O . MET A 1 161 ? -11.922 -9.275 3.434 1.00 96.88 161 MET A O 1
ATOM 1327 N N . VAL A 1 162 ? -13.420 -7.988 4.512 1.00 95.38 162 VAL A N 1
ATOM 1328 C CA . VAL A 1 162 ? -12.830 -8.079 5.848 1.00 95.38 162 VAL A CA 1
ATOM 1329 C C . VAL A 1 162 ? -13.783 -8.871 6.725 1.00 95.38 162 VAL A C 1
ATOM 1331 O O . VAL A 1 162 ? -14.963 -8.539 6.824 1.00 95.38 162 VAL A O 1
ATOM 1334 N N . ILE A 1 163 ? -13.265 -9.916 7.354 1.00 93.81 163 ILE A N 1
ATOM 1335 C CA . ILE A 1 163 ? -13.961 -10.687 8.372 1.00 93.81 163 ILE A CA 1
ATOM 1336 C C . ILE A 1 163 ? -13.297 -10.382 9.709 1.00 93.81 163 ILE A C 1
ATOM 1338 O O . ILE A 1 163 ? -12.081 -10.538 9.844 1.00 93.81 163 ILE A O 1
ATOM 1342 N N . ILE A 1 164 ? -14.096 -9.925 10.667 1.00 92.56 164 ILE A N 1
ATOM 1343 C CA . ILE A 1 164 ? -13.685 -9.714 12.054 1.00 92.56 164 ILE A CA 1
ATOM 1344 C C . ILE A 1 164 ? -14.384 -10.776 12.895 1.00 92.56 164 ILE A C 1
ATOM 1346 O O . ILE A 1 164 ? -15.610 -10.884 12.852 1.00 92.56 164 ILE A O 1
ATOM 1350 N N . ASP A 1 165 ? -13.594 -11.545 13.632 1.00 90.06 165 ASP A N 1
ATOM 1351 C CA . ASP A 1 165 ? -14.061 -12.644 14.476 1.00 90.06 165 ASP A CA 1
ATOM 1352 C C . ASP A 1 165 ? -13.289 -12.665 15.804 1.00 90.06 165 ASP A C 1
ATOM 1354 O O . ASP A 1 165 ? -12.363 -11.873 15.992 1.00 90.06 165 ASP A O 1
ATOM 1358 N N . THR A 1 166 ? -13.652 -13.563 16.713 1.00 88.56 166 THR A N 1
ATOM 1359 C CA . THR A 1 166 ? -12.952 -13.830 17.976 1.00 88.56 166 THR A CA 1
ATOM 1360 C C . THR A 1 166 ? -12.576 -15.305 18.075 1.00 88.56 166 THR A C 1
ATOM 1362 O O . THR A 1 166 ? -13.398 -16.155 17.746 1.00 88.56 166 THR A O 1
ATOM 1365 N N . ASP A 1 167 ? -11.362 -15.617 18.533 1.00 85.88 167 ASP A N 1
ATOM 1366 C CA . ASP A 1 167 ? -10.999 -16.996 18.890 1.00 85.88 167 ASP A CA 1
ATOM 1367 C C . ASP A 1 167 ? -11.626 -17.442 20.225 1.00 85.88 167 ASP A C 1
ATOM 1369 O O . ASP A 1 167 ? -12.334 -16.680 20.889 1.00 85.88 167 ASP A O 1
ATOM 1373 N N . ASP A 1 168 ? -11.355 -18.691 20.620 1.00 85.44 168 ASP A N 1
ATOM 1374 C CA . ASP A 1 168 ? -11.832 -19.286 21.878 1.00 85.44 168 ASP A CA 1
ATOM 1375 C C . ASP A 1 168 ? -11.324 -18.543 23.134 1.00 85.44 168 ASP A C 1
ATOM 1377 O O . ASP A 1 168 ? -11.895 -18.699 24.214 1.00 85.44 168 ASP A O 1
ATOM 1381 N N . ASP A 1 169 ? -10.278 -17.722 22.992 1.00 84.69 169 ASP A N 1
ATOM 1382 C CA . ASP A 1 169 ? -9.673 -16.905 24.047 1.00 84.69 169 ASP A CA 1
ATOM 1383 C C . ASP A 1 169 ? -10.128 -15.425 23.978 1.00 84.69 169 ASP A C 1
ATOM 1385 O O . ASP A 1 169 ? -9.522 -14.552 24.607 1.00 84.69 169 ASP A O 1
ATOM 1389 N N . ASP A 1 170 ? -11.199 -15.120 23.229 1.00 81.56 170 ASP A N 1
ATOM 1390 C CA . ASP A 1 170 ? -11.733 -13.767 23.000 1.00 81.56 170 ASP A CA 1
ATOM 1391 C C . ASP A 1 170 ? -10.739 -12.797 22.307 1.00 81.56 170 ASP A C 1
ATOM 1393 O O . ASP A 1 170 ? -10.898 -11.568 22.365 1.00 81.56 170 ASP A O 1
ATOM 1397 N N . HIS A 1 171 ? -9.712 -13.299 21.612 1.00 84.88 171 HIS A N 1
ATOM 1398 C CA . HIS A 1 171 ? -8.832 -12.461 20.799 1.00 84.88 171 HIS A CA 1
ATOM 1399 C C . HIS A 1 171 ? -9.438 -12.195 19.426 1.00 84.88 171 HIS A C 1
ATOM 1401 O O . HIS A 1 171 ? -9.828 -13.110 18.703 1.00 84.88 171 HIS A O 1
ATOM 1407 N N . TYR A 1 172 ? -9.441 -10.926 19.014 1.00 86.31 172 TYR A N 1
ATOM 1408 C CA . TYR A 1 172 ? -9.915 -10.562 17.683 1.00 86.31 172 TYR A CA 1
ATOM 1409 C C . TYR A 1 172 ? -8.993 -11.095 16.579 1.00 86.31 172 TYR A C 1
ATOM 1411 O O . TYR A 1 172 ? -7.807 -10.751 16.518 1.00 86.31 172 TYR A O 1
ATOM 1419 N N . ILE A 1 173 ? -9.575 -11.863 15.661 1.00 89.56 173 ILE A N 1
ATOM 1420 C CA . ILE A 1 173 ? -8.956 -12.343 14.428 1.00 89.56 173 ILE A CA 1
ATOM 1421 C C . ILE A 1 173 ? -9.479 -11.504 13.263 1.00 89.56 173 ILE A C 1
ATOM 1423 O O . ILE A 1 173 ? -10.666 -11.190 13.170 1.00 89.56 173 ILE A O 1
ATOM 1427 N N . PHE A 1 174 ? -8.583 -11.175 12.334 1.00 92.31 174 PHE A N 1
ATOM 1428 C CA . PHE A 1 174 ? -8.929 -10.493 11.093 1.00 92.31 174 PHE A CA 1
ATOM 1429 C C . PHE A 1 174 ? -8.549 -11.364 9.906 1.00 92.31 174 PHE A C 1
ATOM 1431 O O . PHE A 1 174 ? -7.373 -11.685 9.722 1.00 92.31 174 PHE A O 1
ATOM 1438 N N . GLN A 1 175 ? -9.528 -11.703 9.076 1.00 94.88 175 GLN A N 1
ATOM 1439 C CA . GLN A 1 175 ? -9.301 -12.412 7.821 1.00 94.88 175 GLN A CA 1
ATOM 1440 C C . GLN A 1 175 ? -9.668 -11.496 6.660 1.00 94.88 175 GLN A C 1
ATOM 1442 O O . GLN A 1 175 ? -10.725 -10.868 6.655 1.00 94.88 175 GLN A O 1
ATOM 1447 N N . LEU A 1 176 ? -8.773 -11.386 5.685 1.00 96.25 176 LEU A N 1
ATOM 1448 C CA . LEU A 1 176 ? -8.945 -10.496 4.545 1.00 96.25 176 LEU A CA 1
ATOM 1449 C C . LEU A 1 176 ? -8.975 -11.319 3.263 1.00 96.25 176 LEU A C 1
ATOM 1451 O O . LEU A 1 176 ? -8.184 -12.249 3.101 1.00 96.25 176 LEU A O 1
ATOM 1455 N N . TYR A 1 177 ? -9.860 -10.942 2.348 1.00 97.12 177 TYR A N 1
ATOM 1456 C CA . TYR A 1 177 ? -10.003 -11.563 1.038 1.00 97.12 177 TYR A CA 1
ATOM 1457 C C . TYR A 1 177 ? -10.138 -10.479 -0.025 1.00 97.12 177 TYR A C 1
ATOM 1459 O O . TYR A 1 177 ? -10.851 -9.500 0.179 1.00 97.12 177 TYR A O 1
ATOM 1467 N N . VAL A 1 178 ? -9.495 -10.658 -1.171 1.00 95.75 178 VAL A N 1
ATOM 1468 C CA . VAL A 1 178 ? -9.640 -9.773 -2.332 1.00 95.75 178 VAL A CA 1
ATOM 1469 C C . VAL A 1 178 ? -10.293 -10.583 -3.442 1.00 95.75 178 VAL A C 1
ATOM 1471 O O . VAL A 1 178 ? -9.760 -11.619 -3.829 1.00 95.75 178 VAL A O 1
ATOM 1474 N N . ASP A 1 179 ? -11.472 -10.161 -3.904 1.00 93.75 179 ASP A N 1
ATOM 1475 C CA . ASP A 1 179 ? -12.297 -10.909 -4.870 1.00 93.75 179 ASP A CA 1
ATOM 1476 C C . ASP A 1 179 ? -12.519 -12.377 -4.466 1.00 93.75 179 ASP A C 1
ATOM 1478 O O . ASP A 1 179 ? -12.412 -13.302 -5.268 1.00 93.75 179 ASP A O 1
ATOM 1482 N N . SER A 1 180 ? -12.840 -12.595 -3.187 1.00 94.12 180 SER A N 1
ATOM 1483 C CA . SER A 1 180 ? -13.028 -13.922 -2.572 1.00 94.12 180 SER A CA 1
ATOM 1484 C C . SER A 1 180 ? -11.772 -14.805 -2.494 1.00 94.12 180 SER A C 1
ATOM 1486 O O . SER A 1 180 ? -11.870 -15.954 -2.071 1.00 94.12 180 SER A O 1
ATOM 1488 N N . ILE A 1 181 ? -10.590 -14.285 -2.834 1.00 96.25 181 ILE A N 1
ATOM 1489 C CA . ILE A 1 181 ? -9.308 -14.982 -2.670 1.00 96.25 181 ILE A CA 1
ATOM 1490 C C . ILE A 1 181 ? -8.686 -14.557 -1.332 1.00 96.25 181 ILE A C 1
ATOM 1492 O O . ILE A 1 181 ? -8.555 -13.351 -1.106 1.00 96.25 181 ILE A O 1
ATOM 1496 N N . PRO A 1 182 ? -8.272 -15.488 -0.450 1.00 96.94 182 PRO A N 1
ATOM 1497 C CA . PRO A 1 182 ? -7.579 -15.143 0.792 1.00 96.94 182 PRO A CA 1
ATOM 1498 C C . PRO A 1 182 ? -6.374 -14.233 0.534 1.00 96.94 182 PRO A C 1
ATOM 1500 O O . PRO A 1 182 ? -5.622 -14.453 -0.418 1.00 96.94 182 PRO A O 1
ATOM 1503 N N . LEU A 1 183 ? -6.157 -13.224 1.383 1.00 94.75 183 LEU A N 1
ATOM 1504 C CA . LEU A 1 183 ? -5.138 -12.194 1.153 1.00 94.75 183 LEU A CA 1
ATOM 1505 C C . LEU A 1 183 ? -3.743 -12.790 0.918 1.00 94.75 183 LEU A C 1
ATOM 1507 O O . LEU A 1 183 ? -3.025 -12.325 0.039 1.00 94.75 183 LEU A O 1
ATOM 1511 N N . GLU A 1 184 ? -3.356 -13.834 1.649 1.00 92.69 184 GLU A N 1
ATOM 1512 C CA . GLU A 1 184 ? -2.059 -14.498 1.462 1.00 92.69 184 GLU A CA 1
ATOM 1513 C C . GLU A 1 184 ? -1.890 -15.098 0.061 1.00 92.69 184 GLU A C 1
ATOM 1515 O O . GLU A 1 184 ? -0.847 -14.932 -0.582 1.00 92.69 184 GLU A O 1
ATOM 1520 N N . GLU A 1 185 ? -2.925 -15.779 -0.429 1.00 95.75 185 GLU A N 1
ATOM 1521 C CA . GLU A 1 185 ? -2.944 -16.359 -1.768 1.00 95.75 185 GLU A CA 1
ATOM 1522 C C . GLU A 1 185 ? -2.968 -15.256 -2.832 1.00 95.75 185 GLU A C 1
ATOM 1524 O O . GLU A 1 185 ? -2.178 -15.285 -3.779 1.00 95.75 185 GLU A O 1
ATOM 1529 N N . TYR A 1 186 ? -3.793 -14.227 -2.632 1.00 95.31 186 TYR A N 1
ATOM 1530 C CA . TYR A 1 186 ? -3.843 -13.056 -3.500 1.00 95.31 186 TYR A CA 1
ATOM 1531 C C . TYR A 1 186 ? -2.467 -12.380 -3.618 1.00 95.31 186 TYR A C 1
ATOM 1533 O O . TYR A 1 186 ? -2.002 -12.107 -4.725 1.00 95.31 186 TYR A O 1
ATOM 1541 N N . MET A 1 187 ? -1.761 -12.181 -2.501 1.00 92.25 187 MET A N 1
ATOM 1542 C CA . MET A 1 187 ? -0.419 -11.591 -2.480 1.00 92.25 187 MET A CA 1
ATOM 1543 C C . MET A 1 187 ? 0.616 -12.463 -3.194 1.00 92.25 187 MET A C 1
ATOM 1545 O O . MET A 1 187 ? 1.506 -11.940 -3.870 1.00 92.25 187 MET A O 1
ATOM 1549 N N . ARG A 1 188 ? 0.509 -13.791 -3.085 1.00 91.81 188 ARG A N 1
ATOM 1550 C CA . ARG A 1 188 ? 1.371 -14.734 -3.812 1.00 91.81 188 ARG A CA 1
ATOM 1551 C C . ARG A 1 188 ? 1.145 -14.637 -5.321 1.00 91.81 188 ARG A C 1
ATOM 1553 O O . ARG A 1 188 ? 2.108 -14.496 -6.077 1.00 91.81 188 ARG A O 1
ATOM 1560 N N . ASN A 1 189 ? -0.118 -14.627 -5.742 1.00 92.81 189 ASN A N 1
ATOM 1561 C CA . ASN A 1 189 ? -0.506 -14.455 -7.140 1.00 92.81 189 ASN A CA 1
ATOM 1562 C C . ASN A 1 189 ? -0.043 -13.096 -7.675 1.00 92.81 189 ASN A C 1
ATOM 1564 O O . ASN A 1 189 ? 0.522 -13.018 -8.766 1.00 92.81 189 ASN A O 1
ATOM 1568 N N . TYR A 1 190 ? -0.186 -12.037 -6.881 1.00 92.00 190 TYR A N 1
ATOM 1569 C CA . TYR A 1 190 ? 0.291 -10.705 -7.223 1.00 92.00 190 TYR A CA 1
ATOM 1570 C C . TYR A 1 190 ? 1.814 -10.675 -7.432 1.00 92.00 190 TYR A C 1
ATOM 1572 O O . TYR A 1 190 ? 2.273 -10.230 -8.482 1.00 92.00 190 TYR A O 1
ATOM 1580 N N . LYS A 1 191 ? 2.609 -11.228 -6.503 1.00 89.56 191 LYS A N 1
ATOM 1581 C CA . LYS A 1 191 ? 4.081 -11.306 -6.624 1.00 89.56 191 LYS A CA 1
ATOM 1582 C C . LYS A 1 191 ? 4.548 -12.129 -7.828 1.00 89.56 191 LYS A C 1
ATOM 1584 O O . LYS A 1 191 ? 5.635 -11.895 -8.352 1.00 89.56 191 LYS A O 1
ATOM 1589 N N . SER A 1 192 ? 3.747 -13.083 -8.306 1.00 89.00 192 SER A N 1
ATOM 1590 C CA . SER A 1 192 ? 4.081 -13.820 -9.532 1.00 89.00 192 SER A CA 1
ATOM 1591 C C . SER A 1 192 ? 4.032 -12.928 -10.782 1.00 89.00 192 SER A C 1
ATOM 1593 O O . SER A 1 192 ? 4.856 -13.093 -11.679 1.00 89.00 192 SER A O 1
ATOM 1595 N N . LYS A 1 193 ? 3.137 -11.929 -10.799 1.00 91.12 193 LYS A N 1
ATOM 1596 C CA . LYS A 1 193 ? 2.902 -11.008 -11.925 1.00 91.12 193 LYS A CA 1
ATOM 1597 C C . LYS A 1 193 ? 3.695 -9.709 -11.818 1.00 91.12 193 LYS A C 1
ATOM 1599 O O . LYS A 1 193 ? 4.184 -9.196 -12.819 1.00 91.12 193 LYS A O 1
ATOM 1604 N N . TYR A 1 194 ? 3.878 -9.214 -10.601 1.00 88.50 194 TYR A N 1
ATOM 1605 C CA . TYR A 1 194 ? 4.508 -7.929 -10.335 1.00 88.50 194 TYR A CA 1
ATOM 1606 C C . TYR A 1 194 ? 5.804 -8.095 -9.554 1.00 88.50 194 TYR A C 1
ATOM 1608 O O . TYR A 1 194 ? 5.891 -8.919 -8.647 1.00 88.50 194 TYR A O 1
ATOM 1616 N N . GLU A 1 195 ? 6.802 -7.294 -9.903 1.00 88.25 195 GLU A N 1
ATOM 1617 C CA . GLU A 1 195 ? 7.966 -7.051 -9.056 1.00 88.25 195 GLU A CA 1
ATOM 1618 C C . GLU A 1 195 ? 7.772 -5.718 -8.333 1.00 88.25 195 GLU A C 1
ATOM 1620 O O . GLU A 1 195 ? 7.283 -4.754 -8.925 1.00 88.25 195 GLU A O 1
ATOM 1625 N N . VAL A 1 196 ? 8.091 -5.663 -7.042 1.00 88.81 196 VAL A N 1
ATOM 1626 C CA . VAL A 1 196 ? 7.784 -4.499 -6.205 1.00 88.81 196 VAL A CA 1
ATOM 1627 C C . VAL A 1 196 ? 9.004 -4.137 -5.391 1.00 88.81 196 VAL A C 1
ATOM 1629 O O . VAL A 1 196 ? 9.526 -4.958 -4.643 1.00 88.81 196 VAL A O 1
ATOM 1632 N N . TRP A 1 197 ? 9.390 -2.872 -5.469 1.00 87.44 197 TRP A N 1
ATOM 1633 C CA . TRP A 1 197 ? 10.428 -2.298 -4.633 1.00 87.44 197 TRP A CA 1
ATOM 1634 C C . TRP A 1 197 ? 9.831 -1.209 -3.757 1.00 87.44 197 TRP A C 1
ATOM 1636 O O . TRP A 1 197 ? 9.086 -0.343 -4.226 1.00 87.44 197 TRP A O 1
ATOM 1646 N N . GLU A 1 198 ? 10.183 -1.242 -2.477 1.00 84.50 198 GLU A N 1
ATOM 1647 C CA . GLU A 1 198 ? 9.920 -0.143 -1.564 1.00 84.50 198 GLU A CA 1
ATOM 1648 C C . GLU A 1 198 ? 11.101 0.828 -1.594 1.00 84.50 198 GLU A C 1
ATOM 1650 O O . GLU A 1 198 ? 12.259 0.453 -1.415 1.00 84.50 198 GLU A O 1
ATOM 1655 N N . ILE A 1 199 ? 10.797 2.093 -1.847 1.00 77.38 199 ILE A N 1
ATOM 1656 C CA . ILE A 1 199 ? 11.759 3.182 -1.910 1.00 77.38 199 ILE A CA 1
ATOM 1657 C C . ILE A 1 199 ? 11.478 4.089 -0.729 1.00 77.38 199 ILE A C 1
ATOM 1659 O O . ILE A 1 199 ? 10.421 4.718 -0.657 1.00 77.38 199 ILE A O 1
ATOM 1663 N N . GLU A 1 200 ? 12.434 4.178 0.188 1.00 71.94 200 GLU A N 1
ATOM 1664 C CA . GLU A 1 200 ? 12.362 5.103 1.309 1.00 71.94 200 GLU A CA 1
ATOM 1665 C C . GLU A 1 200 ? 13.211 6.348 1.030 1.00 71.94 200 GLU A C 1
ATOM 1667 O O . GLU A 1 200 ? 14.414 6.258 0.782 1.00 71.94 200 GLU A O 1
ATOM 1672 N N . ARG A 1 201 ? 12.598 7.535 1.097 1.00 57.66 201 ARG A N 1
ATOM 1673 C CA . ARG A 1 201 ? 13.309 8.820 1.054 1.00 57.66 201 ARG A CA 1
ATOM 1674 C C . ARG A 1 201 ? 12.803 9.711 2.179 1.00 57.66 201 ARG A C 1
ATOM 1676 O O . ARG A 1 201 ? 11.620 10.030 2.249 1.00 57.66 201 ARG A O 1
ATOM 1683 N N . LEU A 1 202 ? 13.709 10.095 3.085 1.00 46.62 202 LEU A N 1
ATOM 1684 C CA . LEU A 1 202 ? 13.420 10.960 4.244 1.00 46.62 202 LEU A CA 1
ATOM 1685 C C . LEU A 1 202 ? 12.255 10.439 5.112 1.00 46.62 202 LEU A C 1
ATOM 1687 O O . LEU A 1 202 ? 11.470 11.187 5.701 1.00 46.62 202 LEU A O 1
ATOM 1691 N N . GLY A 1 203 ? 12.160 9.111 5.196 1.00 47.56 203 GLY A N 1
ATOM 1692 C CA . GLY A 1 203 ? 11.166 8.389 5.974 1.00 47.56 203 GLY A CA 1
ATOM 1693 C C . GLY A 1 203 ? 9.783 8.286 5.332 1.00 47.56 203 GLY A C 1
ATOM 1694 O O . GLY A 1 203 ? 8.870 7.808 6.007 1.00 47.56 203 GLY A O 1
ATOM 1695 N N . ALA A 1 204 ? 9.583 8.775 4.109 1.00 54.00 204 ALA A N 1
ATOM 1696 C CA . ALA A 1 204 ? 8.414 8.428 3.309 1.00 54.00 204 ALA A CA 1
ATOM 1697 C C . ALA A 1 204 ? 8.737 7.173 2.496 1.00 54.00 204 ALA A C 1
ATOM 1699 O O . ALA A 1 204 ? 9.786 7.111 1.853 1.00 54.00 204 ALA A O 1
ATOM 1700 N N . LYS A 1 205 ? 7.842 6.186 2.544 1.00 71.69 205 LYS A N 1
ATOM 1701 C CA . LYS A 1 205 ? 7.943 4.944 1.781 1.00 71.69 205 LYS A CA 1
ATOM 1702 C C . LYS A 1 205 ? 7.033 5.052 0.568 1.00 71.69 205 LYS A C 1
ATOM 1704 O O . LYS A 1 205 ? 5.860 5.381 0.697 1.00 71.69 205 LYS A O 1
ATOM 1709 N N . SER A 1 206 ? 7.589 4.820 -0.609 1.00 79.69 206 SER A N 1
ATOM 1710 C CA . SER A 1 206 ? 6.867 4.769 -1.877 1.00 79.69 206 SER A CA 1
ATOM 1711 C C . SER A 1 206 ? 7.112 3.426 -2.540 1.00 79.69 206 SER A C 1
ATOM 1713 O O . SER A 1 206 ? 8.159 2.818 -2.340 1.00 79.69 206 SER A O 1
ATOM 1715 N N . LYS A 1 207 ? 6.162 2.969 -3.354 1.00 85.12 207 LYS A N 1
ATOM 1716 C CA . LYS A 1 207 ? 6.290 1.702 -4.074 1.00 85.12 207 LYS A CA 1
ATOM 1717 C C . LYS A 1 207 ? 6.546 1.951 -5.552 1.00 85.12 207 LYS A C 1
ATOM 1719 O O . LYS A 1 207 ? 5.870 2.765 -6.188 1.00 85.12 207 LYS A O 1
ATOM 1724 N N . PHE A 1 208 ? 7.539 1.240 -6.063 1.00 86.19 208 PHE A N 1
ATOM 1725 C CA . PHE A 1 208 ? 7.851 1.125 -7.475 1.00 86.19 208 PHE A CA 1
ATOM 1726 C C . PHE A 1 208 ? 7.480 -0.285 -7.919 1.00 86.19 208 PHE A C 1
ATOM 1728 O O . PHE A 1 208 ? 7.863 -1.257 -7.270 1.00 86.19 208 PHE A O 1
ATOM 1735 N N . VAL A 1 209 ? 6.687 -0.393 -8.977 1.00 88.31 209 VAL A N 1
ATOM 1736 C CA . VAL A 1 209 ? 6.078 -1.647 -9.417 1.00 88.31 209 VAL A CA 1
ATOM 1737 C C . VAL A 1 209 ? 6.448 -1.891 -10.871 1.00 88.31 209 VAL A C 1
ATOM 1739 O O . VAL A 1 209 ? 6.267 -1.015 -11.712 1.00 88.31 209 VAL A O 1
ATOM 1742 N N . TYR A 1 210 ? 6.934 -3.088 -11.167 1.00 87.06 210 TYR A N 1
ATOM 1743 C CA . TYR A 1 210 ? 7.143 -3.575 -12.522 1.00 87.06 210 TYR A CA 1
ATOM 1744 C C . TYR A 1 210 ? 6.130 -4.669 -12.838 1.00 87.06 210 TYR A C 1
ATOM 1746 O O . TYR A 1 210 ? 6.075 -5.690 -12.155 1.00 87.06 210 TYR A O 1
ATOM 1754 N N . ASP A 1 211 ? 5.332 -4.454 -13.875 1.00 88.50 211 ASP A N 1
ATOM 1755 C CA . ASP A 1 211 ? 4.451 -5.465 -14.446 1.00 88.50 211 ASP A CA 1
ATOM 1756 C C . ASP A 1 211 ? 5.271 -6.362 -15.383 1.00 88.50 211 ASP A C 1
ATOM 1758 O O . ASP A 1 211 ? 5.705 -5.925 -16.454 1.00 88.50 211 ASP A O 1
ATOM 1762 N N . LYS A 1 212 ? 5.517 -7.611 -14.968 1.00 85.00 212 LYS A N 1
ATOM 1763 C CA . LYS A 1 212 ? 6.368 -8.554 -15.714 1.00 85.00 212 LYS A CA 1
ATOM 1764 C C . LYS A 1 212 ? 5.732 -8.990 -17.033 1.00 85.00 212 LYS A C 1
ATOM 1766 O O . LYS A 1 212 ? 6.461 -9.330 -17.962 1.00 85.00 212 LYS A O 1
ATOM 1771 N N . GLU A 1 213 ? 4.404 -8.969 -17.120 1.00 85.81 213 GLU A N 1
ATOM 1772 C CA . GLU A 1 213 ? 3.650 -9.394 -18.298 1.00 85.81 213 GLU A CA 1
ATOM 1773 C C . GLU A 1 213 ? 3.553 -8.259 -19.321 1.00 85.81 213 GLU A C 1
ATOM 1775 O O . GLU A 1 213 ? 3.957 -8.421 -20.473 1.00 85.81 213 GLU A O 1
ATOM 1780 N N . ALA A 1 214 ? 3.093 -7.083 -18.887 1.00 85.38 214 ALA A N 1
ATOM 1781 C CA . ALA A 1 214 ? 2.960 -5.921 -19.763 1.00 85.38 214 ALA A CA 1
ATOM 1782 C C . ALA A 1 214 ? 4.312 -5.258 -20.078 1.00 85.38 214 ALA A C 1
ATOM 1784 O O . ALA A 1 214 ? 4.455 -4.550 -21.074 1.00 85.38 214 ALA A O 1
ATOM 1785 N N . GLY A 1 215 ? 5.322 -5.475 -19.233 1.00 81.25 215 GLY A N 1
ATOM 1786 C CA . GLY A 1 215 ? 6.617 -4.817 -19.345 1.00 81.25 215 GLY A CA 1
ATOM 1787 C C . GLY A 1 215 ? 6.576 -3.334 -18.972 1.00 81.25 215 GLY A C 1
ATOM 1788 O O . GLY A 1 215 ? 7.426 -2.583 -19.444 1.00 81.25 215 GLY A O 1
ATOM 1789 N N . HIS A 1 216 ? 5.604 -2.923 -18.156 1.00 86.00 216 HIS A N 1
ATOM 1790 C CA . HIS A 1 216 ? 5.383 -1.538 -17.748 1.00 86.00 216 HIS A CA 1
ATOM 1791 C C . HIS A 1 216 ? 5.891 -1.265 -16.336 1.00 86.00 216 HIS A C 1
ATOM 1793 O O . HIS A 1 216 ? 5.863 -2.135 -15.466 1.00 86.00 216 HIS A O 1
ATOM 1799 N N . PHE A 1 217 ? 6.283 -0.017 -16.098 1.00 85.75 217 PHE A N 1
ATOM 1800 C CA . PHE A 1 217 ? 6.719 0.454 -14.793 1.00 85.75 217 PHE A CA 1
ATOM 1801 C C . PHE A 1 217 ? 5.732 1.456 -14.233 1.00 85.75 217 PHE A C 1
ATOM 1803 O O . PHE A 1 217 ? 5.181 2.292 -14.949 1.00 85.75 217 PHE A O 1
ATOM 1810 N N . TYR A 1 218 ? 5.549 1.392 -12.925 1.00 86.69 218 TYR A N 1
ATOM 1811 C CA . TYR A 1 218 ? 4.670 2.280 -12.205 1.00 86.69 218 TYR A CA 1
ATOM 1812 C C . TYR A 1 218 ? 5.362 2.799 -10.959 1.00 86.69 218 TYR A C 1
ATOM 1814 O O . TYR A 1 218 ? 6.005 2.053 -10.221 1.00 86.69 218 TYR A O 1
ATOM 1822 N N . PHE A 1 219 ? 5.170 4.080 -10.683 1.00 84.62 219 PHE A N 1
ATOM 1823 C CA . PHE A 1 219 ? 5.601 4.692 -9.439 1.00 84.62 219 PHE A CA 1
ATOM 1824 C C . PHE A 1 219 ? 4.417 5.413 -8.816 1.00 84.62 219 PHE A C 1
ATOM 1826 O O . PHE A 1 219 ? 3.721 6.164 -9.497 1.00 84.62 219 PHE A O 1
ATOM 1833 N N . LYS A 1 220 ? 4.136 5.123 -7.538 1.00 78.25 220 LYS A N 1
ATOM 1834 C CA . LYS A 1 220 ? 2.924 5.612 -6.851 1.00 78.25 220 LYS A CA 1
ATOM 1835 C C . LYS A 1 220 ? 1.631 5.327 -7.645 1.00 78.25 220 LYS A C 1
ATOM 1837 O O . LYS A 1 220 ? 0.705 6.132 -7.673 1.00 78.25 220 LYS A O 1
ATOM 1842 N N . GLY A 1 221 ? 1.579 4.182 -8.332 1.00 80.69 221 GLY A N 1
ATOM 1843 C CA . GLY A 1 221 ? 0.427 3.773 -9.140 1.00 80.69 221 GLY A CA 1
ATOM 1844 C C . GLY A 1 221 ? 0.198 4.571 -10.426 1.00 80.69 221 GLY A C 1
ATOM 1845 O O . GLY A 1 221 ? -0.862 4.429 -11.038 1.00 80.69 221 GLY A O 1
ATOM 1846 N N . VAL A 1 222 ? 1.160 5.398 -10.836 1.00 81.88 222 VAL A N 1
ATOM 1847 C CA . VAL A 1 222 ? 1.158 6.117 -12.113 1.00 81.88 222 VAL A CA 1
ATOM 1848 C C . VAL A 1 222 ? 2.097 5.403 -13.073 1.00 81.88 222 VAL A C 1
ATOM 1850 O O . VAL A 1 222 ? 3.220 5.076 -12.697 1.00 81.88 222 VAL A O 1
ATOM 1853 N N . LEU A 1 223 ? 1.631 5.155 -14.301 1.00 83.44 223 LEU A N 1
ATOM 1854 C CA . LEU A 1 223 ? 2.460 4.603 -15.370 1.00 83.44 223 LEU A CA 1
ATOM 1855 C C . LEU A 1 223 ? 3.589 5.586 -15.675 1.00 83.44 223 LEU A C 1
ATOM 1857 O O . LEU A 1 223 ? 3.334 6.751 -15.988 1.00 83.44 223 LEU A O 1
ATOM 1861 N N . ILE A 1 224 ? 4.823 5.109 -15.612 1.00 81.00 224 ILE A N 1
ATOM 1862 C CA . ILE A 1 224 ? 5.989 5.880 -16.017 1.00 81.00 224 ILE A CA 1
ATOM 1863 C C . ILE A 1 224 ? 6.460 5.346 -17.381 1.00 81.00 224 ILE A C 1
ATOM 1865 O O . ILE A 1 224 ? 6.463 4.140 -17.628 1.00 81.00 224 ILE A O 1
ATOM 1869 N N . ALA A 1 225 ? 6.736 6.260 -18.316 1.00 69.75 225 ALA A N 1
ATOM 1870 C CA . ALA A 1 225 ? 7.154 5.931 -19.683 1.00 69.75 225 ALA A CA 1
ATOM 1871 C C . ALA A 1 225 ? 8.345 4.952 -19.747 1.00 69.75 225 ALA A C 1
ATOM 1873 O O . ALA A 1 225 ? 9.489 5.302 -19.476 1.00 69.75 225 ALA A O 1
ATOM 1874 N N . THR A 1 226 ? 8.061 3.740 -20.206 1.00 59.31 226 THR A N 1
ATOM 1875 C CA . THR A 1 226 ? 9.024 2.661 -20.428 1.00 59.31 226 THR A CA 1
ATOM 1876 C C . THR A 1 226 ? 10.046 3.070 -21.502 1.00 59.31 226 THR A C 1
ATOM 1878 O O . THR A 1 226 ? 9.649 3.308 -22.646 1.00 59.31 226 THR A O 1
ATOM 1881 N N . PRO A 1 227 ? 11.347 3.187 -21.187 1.00 54.69 227 PRO A N 1
ATOM 1882 C CA . PRO A 1 227 ? 12.372 3.515 -22.173 1.00 54.69 227 PRO A CA 1
ATOM 1883 C C . PRO A 1 227 ? 12.516 2.422 -23.237 1.00 54.69 227 PRO A C 1
ATOM 1885 O O . PRO A 1 227 ? 12.260 1.241 -22.991 1.00 54.69 227 PRO A O 1
ATOM 1888 N N . GLU A 1 228 ? 12.979 2.810 -24.426 1.00 53.69 228 GLU A N 1
ATOM 1889 C CA . GLU A 1 228 ? 13.296 1.866 -25.498 1.00 53.69 228 GLU A CA 1
ATOM 1890 C C . GLU A 1 228 ? 14.308 0.813 -25.028 1.00 53.69 228 GLU A C 1
ATOM 1892 O O . GLU A 1 228 ? 15.344 1.119 -24.434 1.00 53.69 228 GLU A O 1
ATOM 1897 N N . LYS A 1 229 ? 13.999 -0.457 -25.313 1.00 55.81 229 LYS A N 1
ATOM 1898 C CA . LYS A 1 229 ? 14.812 -1.616 -24.931 1.00 55.81 229 LYS A CA 1
ATOM 1899 C C . LYS A 1 229 ? 16.214 -1.508 -25.538 1.00 55.81 229 LYS A C 1
ATOM 1901 O O . LYS A 1 229 ? 16.420 -1.892 -26.687 1.00 55.81 229 LYS A O 1
ATOM 1906 N N . GLN A 1 230 ? 17.202 -1.086 -24.756 1.00 53.41 230 GLN A N 1
ATOM 1907 C CA . GLN A 1 230 ? 18.603 -1.243 -25.138 1.00 53.41 230 GLN A CA 1
ATOM 1908 C C . GLN A 1 230 ? 19.059 -2.655 -24.769 1.00 53.41 230 GLN A C 1
ATOM 1910 O O . GLN A 1 230 ? 19.185 -2.985 -23.593 1.00 53.41 230 GLN A O 1
ATOM 1915 N N . ARG A 1 231 ? 19.269 -3.507 -25.779 1.00 53.03 231 ARG A N 1
ATOM 1916 C CA . ARG A 1 231 ? 19.921 -4.810 -25.596 1.00 53.03 231 ARG A CA 1
ATOM 1917 C C . ARG A 1 231 ? 21.419 -4.584 -25.417 1.00 53.03 231 ARG A C 1
ATOM 1919 O O . ARG A 1 231 ? 22.069 -4.096 -26.339 1.00 53.03 231 ARG A O 1
ATOM 1926 N N . THR A 1 232 ? 21.981 -4.970 -24.279 1.00 54.50 232 THR A N 1
ATOM 1927 C CA . THR A 1 232 ? 23.436 -5.142 -24.158 1.00 54.50 232 THR A CA 1
ATOM 1928 C C . THR A 1 232 ? 23.844 -6.552 -24.604 1.00 54.50 232 THR A C 1
ATOM 1930 O O . THR A 1 232 ? 23.014 -7.462 -24.676 1.00 54.50 232 THR A O 1
ATOM 1933 N N . MET A 1 233 ? 25.139 -6.767 -24.872 1.00 43.09 233 MET A N 1
ATOM 1934 C CA . MET A 1 233 ? 25.672 -8.102 -25.203 1.00 43.09 233 MET A CA 1
ATOM 1935 C C . MET A 1 233 ? 25.548 -9.123 -24.054 1.00 43.09 233 MET A C 1
ATOM 1937 O O . MET A 1 233 ? 25.728 -10.313 -24.284 1.00 43.09 233 MET A O 1
ATOM 1941 N N . THR A 1 234 ? 25.234 -8.676 -22.834 1.00 50.16 234 THR A N 1
ATOM 1942 C CA . THR A 1 234 ? 25.047 -9.514 -21.636 1.00 50.16 234 THR A CA 1
ATOM 1943 C C . THR A 1 234 ? 23.586 -9.902 -21.389 1.00 50.16 234 THR A C 1
ATOM 1945 O O . THR A 1 234 ? 23.303 -10.658 -20.464 1.00 50.16 234 THR A O 1
ATOM 1948 N N . GLY A 1 235 ? 22.646 -9.407 -22.206 1.00 48.19 235 GLY A N 1
ATOM 1949 C CA . GLY A 1 235 ? 21.209 -9.573 -21.970 1.00 48.19 235 GLY A CA 1
ATOM 1950 C C . GLY A 1 235 ? 20.637 -8.602 -20.931 1.00 48.19 235 GLY A C 1
ATOM 1951 O O . GLY A 1 235 ? 19.465 -8.732 -20.578 1.00 48.19 235 GLY A O 1
ATOM 1952 N N . GLU A 1 236 ? 21.425 -7.621 -20.473 1.00 52.47 236 GLU A N 1
ATOM 1953 C CA . GLU A 1 236 ? 20.951 -6.568 -19.574 1.00 52.47 236 GLU A CA 1
ATOM 1954 C C . GLU A 1 236 ? 19.977 -5.647 -20.306 1.00 52.47 236 GLU A C 1
ATOM 1956 O O . GLU A 1 236 ? 20.265 -5.110 -21.380 1.00 52.47 236 GLU A O 1
ATOM 1961 N N . LYS A 1 237 ? 18.819 -5.438 -19.683 1.00 56.62 237 LYS A N 1
ATOM 1962 C CA . LYS A 1 237 ? 17.867 -4.387 -20.040 1.00 56.62 237 LYS A CA 1
ATOM 1963 C C . LYS A 1 237 ? 18.087 -3.237 -19.066 1.00 56.62 237 LYS A C 1
ATOM 1965 O O . LYS A 1 237 ? 18.109 -3.482 -17.864 1.00 56.62 237 LYS A O 1
ATOM 1970 N N . ARG A 1 238 ? 18.276 -2.017 -19.573 1.00 55.03 238 ARG A N 1
ATOM 1971 C CA . ARG A 1 238 ? 18.414 -0.803 -18.757 1.00 55.03 238 ARG A CA 1
ATOM 1972 C C . ARG A 1 238 ? 17.280 0.144 -19.079 1.00 55.03 238 ARG A C 1
ATOM 1974 O O . ARG A 1 238 ? 17.159 0.592 -20.214 1.00 55.03 238 ARG A O 1
ATOM 1981 N N . GLU A 1 239 ? 16.486 0.468 -18.074 1.00 58.59 239 GLU A N 1
ATOM 1982 C CA . GLU A 1 239 ? 15.355 1.374 -18.237 1.00 58.59 239 GLU A CA 1
ATOM 1983 C C . GLU A 1 239 ? 15.517 2.578 -17.334 1.00 58.59 239 GLU A C 1
ATOM 1985 O O . GLU A 1 239 ? 15.249 2.483 -16.146 1.00 58.59 239 GLU A O 1
ATOM 1990 N N . CYS A 1 240 ? 16.015 3.680 -17.902 1.00 54.56 240 CYS A N 1
ATOM 1991 C CA . CYS A 1 240 ? 16.226 4.935 -17.196 1.00 54.56 240 CYS A CA 1
ATOM 1992 C C . CYS A 1 240 ? 15.035 5.884 -17.365 1.00 54.56 240 CYS A C 1
ATOM 1994 O O . CYS A 1 240 ? 14.736 6.276 -18.493 1.00 54.56 240 CYS A O 1
ATOM 1996 N N . GLN A 1 241 ? 14.404 6.312 -16.273 1.00 64.94 241 GLN A N 1
ATOM 1997 C CA . GLN A 1 241 ? 13.390 7.358 -16.340 1.00 64.94 241 GLN A CA 1
ATOM 1998 C C . GLN A 1 241 ? 13.449 8.321 -15.163 1.00 64.94 241 GLN A C 1
ATOM 2000 O O . GLN A 1 241 ? 13.538 7.902 -14.011 1.00 64.94 241 GLN A O 1
ATOM 2005 N N . GLU A 1 242 ? 13.322 9.615 -15.470 1.00 60.12 242 GLU A N 1
ATOM 2006 C CA . GLU A 1 242 ? 13.074 10.644 -14.471 1.00 60.12 242 GLU A CA 1
ATOM 2007 C C . GLU A 1 242 ? 11.569 10.836 -14.247 1.00 60.12 242 GLU A C 1
ATOM 2009 O O . GLU A 1 242 ? 10.816 11.124 -15.178 1.00 60.12 242 GLU A O 1
ATOM 2014 N N . HIS A 1 243 ? 11.125 10.691 -13.003 1.00 64.50 243 HIS A N 1
ATOM 2015 C CA . HIS A 1 243 ? 9.765 11.022 -12.595 1.00 64.50 243 HIS A CA 1
ATOM 2016 C C . HIS A 1 243 ? 9.781 11.569 -11.163 1.00 64.50 243 HIS A C 1
ATOM 2018 O O . HIS A 1 243 ? 10.332 10.945 -10.259 1.00 64.50 243 HIS A O 1
ATOM 2024 N N . ASN A 1 244 ? 9.206 12.758 -10.949 1.00 62.56 244 ASN A N 1
ATOM 2025 C CA . ASN A 1 244 ? 9.169 13.449 -9.650 1.00 62.56 244 ASN A CA 1
ATOM 2026 C C . ASN A 1 244 ? 10.542 13.565 -8.946 1.00 62.56 244 ASN A C 1
ATOM 2028 O O . ASN A 1 244 ? 10.651 13.366 -7.736 1.00 62.56 244 ASN A O 1
ATOM 2032 N N . GLY A 1 245 ? 11.608 13.867 -9.701 1.00 63.06 245 GLY A N 1
ATOM 2033 C CA . GLY A 1 245 ? 12.969 14.015 -9.161 1.00 63.06 245 GLY A CA 1
ATOM 2034 C C . GLY A 1 245 ? 13.621 12.704 -8.701 1.00 63.06 245 GLY A C 1
ATOM 2035 O O . GLY A 1 245 ? 14.564 12.731 -7.901 1.00 63.06 245 GLY A O 1
ATOM 2036 N N . TYR A 1 246 ? 13.103 11.567 -9.168 1.00 68.69 246 TYR A N 1
ATOM 2037 C CA . TYR A 1 246 ? 13.732 10.255 -9.079 1.00 68.69 246 TYR A CA 1
ATOM 2038 C C . TYR A 1 246 ? 14.175 9.815 -10.466 1.00 68.69 246 TYR A C 1
ATOM 2040 O O . TYR A 1 246 ? 13.369 9.838 -11.387 1.00 68.69 246 TYR A O 1
ATOM 2048 N N . VAL A 1 247 ? 15.421 9.370 -10.591 1.00 73.81 247 VAL A N 1
ATOM 2049 C CA . VAL A 1 247 ? 15.942 8.677 -11.768 1.00 73.81 247 VAL A CA 1
ATOM 2050 C C . VAL A 1 247 ? 15.939 7.187 -11.463 1.00 73.81 247 VAL A C 1
ATOM 2052 O O . VAL A 1 247 ? 16.792 6.707 -10.717 1.00 73.81 247 VAL A O 1
ATOM 2055 N N . PHE A 1 248 ? 14.966 6.465 -11.999 1.00 76.88 248 PHE A N 1
ATOM 2056 C CA . PHE A 1 248 ? 14.867 5.016 -11.857 1.00 76.88 248 PHE A CA 1
ATOM 2057 C C . PHE A 1 248 ? 15.692 4.347 -12.942 1.00 76.88 248 PHE A C 1
ATOM 2059 O O . PHE A 1 248 ? 15.595 4.752 -14.093 1.00 76.88 248 PHE A O 1
ATOM 2066 N N . ARG A 1 249 ? 16.472 3.327 -12.591 1.00 76.81 249 ARG A N 1
ATOM 2067 C CA . ARG A 1 249 ? 17.111 2.407 -13.529 1.00 76.81 249 ARG A CA 1
ATOM 2068 C C . ARG A 1 249 ? 16.815 0.981 -13.107 1.00 76.81 249 ARG A C 1
ATOM 2070 O O . ARG A 1 249 ? 17.251 0.582 -12.038 1.00 76.81 249 ARG A O 1
ATOM 2077 N N . VAL A 1 250 ? 16.128 0.211 -13.941 1.00 76.38 250 VAL A N 1
ATOM 2078 C CA . VAL A 1 250 ? 15.939 -1.225 -13.691 1.00 76.38 250 VAL A CA 1
ATOM 2079 C C . VAL A 1 250 ? 16.911 -2.024 -14.537 1.00 76.38 250 VAL A C 1
ATOM 2081 O O . VAL A 1 250 ? 17.051 -1.751 -15.730 1.00 76.38 250 VAL A O 1
ATOM 2084 N N . GLU A 1 251 ? 17.601 -2.969 -13.906 1.00 76.25 251 GLU A N 1
ATOM 2085 C CA . GLU A 1 251 ? 18.513 -3.910 -14.538 1.00 76.25 251 GLU A CA 1
ATOM 2086 C C . GLU A 1 251 ? 17.945 -5.327 -14.474 1.00 76.25 251 GLU A C 1
ATOM 2088 O O . GLU A 1 251 ? 17.538 -5.814 -13.419 1.00 76.25 251 GLU A O 1
ATOM 2093 N N . HIS A 1 252 ? 17.897 -5.979 -15.632 1.00 77.12 252 HIS A N 1
ATOM 2094 C CA . HIS A 1 252 ? 17.401 -7.343 -15.779 1.00 77.12 252 HIS A CA 1
ATOM 2095 C C . HIS A 1 252 ? 18.585 -8.256 -16.061 1.00 77.12 252 HIS A C 1
ATOM 2097 O O . HIS A 1 252 ? 19.281 -8.044 -17.051 1.00 77.12 252 HIS A O 1
ATOM 2103 N N . ARG A 1 253 ? 18.802 -9.282 -15.242 1.00 75.81 253 ARG A N 1
ATOM 2104 C CA . ARG A 1 253 ? 19.908 -10.229 -15.431 1.00 75.81 253 ARG A CA 1
ATOM 2105 C C . ARG A 1 253 ? 19.453 -11.663 -15.231 1.00 75.81 253 ARG A C 1
ATOM 2107 O O . ARG A 1 253 ? 18.569 -11.924 -14.423 1.00 75.81 253 ARG A O 1
ATOM 2114 N N . ILE A 1 254 ? 20.051 -12.591 -15.972 1.00 76.12 254 ILE A N 1
ATOM 2115 C CA . ILE A 1 254 ? 19.829 -14.023 -15.764 1.00 76.12 254 ILE A CA 1
ATOM 2116 C C . ILE A 1 254 ? 20.950 -14.540 -14.866 1.00 76.12 254 ILE A C 1
ATOM 2118 O O . ILE A 1 254 ? 22.110 -14.575 -15.270 1.00 76.12 254 ILE A O 1
ATOM 2122 N N . GLU A 1 255 ? 20.604 -14.973 -13.659 1.00 74.75 255 GLU A N 1
ATOM 2123 C CA . GLU A 1 255 ? 21.521 -15.644 -12.739 1.00 74.75 255 GLU A CA 1
ATOM 2124 C C . GLU A 1 255 ? 21.038 -17.082 -12.544 1.00 74.75 255 GLU A C 1
ATOM 2126 O O . GLU A 1 255 ? 19.901 -17.316 -12.146 1.00 74.75 255 GLU A O 1
ATOM 2131 N N . ARG A 1 256 ? 21.891 -18.068 -12.856 1.00 81.00 256 ARG A N 1
ATOM 2132 C CA . ARG A 1 256 ? 21.577 -19.506 -12.698 1.00 81.00 256 ARG A CA 1
ATOM 2133 C C . ARG A 1 256 ? 20.257 -19.940 -13.369 1.00 81.00 256 ARG A C 1
ATOM 2135 O O . ARG A 1 256 ? 19.544 -20.792 -12.851 1.00 81.00 256 ARG A O 1
ATOM 2142 N N . GLY A 1 257 ? 19.934 -19.356 -14.525 1.00 74.81 257 GLY A N 1
ATOM 2143 C CA . GLY A 1 257 ? 18.709 -19.667 -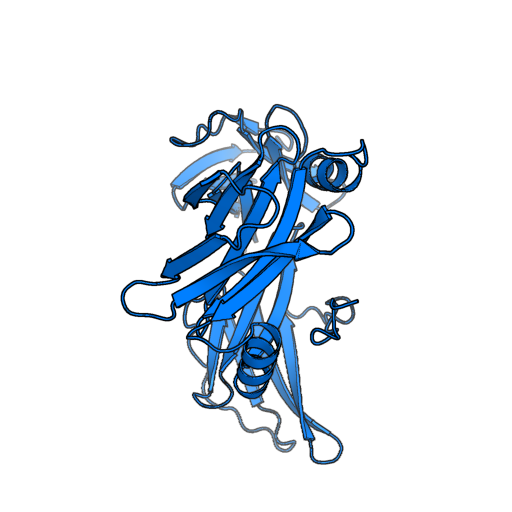15.275 1.00 74.81 257 GLY A CA 1
ATOM 2144 C C . GLY A 1 257 ? 17.443 -18.978 -14.756 1.00 74.81 257 GLY A C 1
ATOM 2145 O O . GLY A 1 257 ? 16.368 -19.223 -15.295 1.00 74.81 257 GLY A O 1
ATOM 2146 N N . GLN A 1 258 ? 17.552 -18.103 -13.752 1.00 74.69 258 GLN A N 1
ATOM 2147 C CA . GLN A 1 258 ? 16.439 -17.316 -13.226 1.00 74.69 258 GLN A CA 1
ATOM 2148 C C . GLN A 1 258 ? 16.613 -15.835 -13.562 1.00 74.69 258 GLN A C 1
ATOM 2150 O O . GLN A 1 258 ? 17.715 -15.289 -13.478 1.00 74.69 258 GLN A O 1
ATOM 2155 N N . TRP A 1 259 ? 15.514 -15.181 -13.942 1.00 72.12 259 TRP A N 1
ATOM 2156 C CA . TRP A 1 259 ? 15.482 -13.730 -14.097 1.00 72.12 259 TRP A CA 1
ATOM 2157 C C . TRP A 1 259 ? 15.557 -13.059 -12.731 1.00 72.12 259 TRP A C 1
ATOM 2159 O O . TRP A 1 259 ? 14.764 -13.354 -11.839 1.00 72.12 259 TRP A O 1
ATOM 2169 N N . LYS A 1 260 ? 16.485 -12.120 -12.602 1.00 78.69 260 LYS A N 1
ATOM 2170 C CA . LYS A 1 260 ? 16.665 -11.252 -11.449 1.00 78.69 260 LYS A CA 1
ATOM 2171 C C . LYS A 1 260 ? 16.504 -9.808 -11.896 1.00 78.69 260 LYS A C 1
ATOM 2173 O O . LYS A 1 260 ? 17.003 -9.419 -12.955 1.00 78.69 260 LYS A O 1
ATOM 2178 N N . TYR A 1 261 ? 15.802 -9.037 -11.079 1.00 78.06 261 TYR A N 1
ATOM 2179 C CA . TYR A 1 261 ? 15.458 -7.650 -11.352 1.00 78.06 261 TYR A CA 1
ATOM 2180 C C . TYR A 1 261 ? 16.047 -6.773 -10.252 1.00 78.06 261 TYR A C 1
ATOM 2182 O O . TYR A 1 261 ? 15.836 -7.039 -9.070 1.00 78.06 261 TYR A O 1
ATOM 2190 N N . GLU A 1 262 ? 16.771 -5.726 -10.630 1.00 80.44 262 GLU A N 1
ATOM 2191 C CA . GLU A 1 262 ? 17.384 -4.796 -9.681 1.00 80.44 262 GLU A CA 1
ATOM 2192 C C . GLU A 1 262 ? 17.006 -3.364 -10.010 1.00 80.44 262 GLU A C 1
ATOM 2194 O O . GLU A 1 262 ? 17.108 -2.936 -11.155 1.00 80.44 262 GLU A O 1
ATOM 2199 N N . LEU A 1 263 ? 16.568 -2.622 -8.996 1.00 80.12 263 LEU A N 1
ATOM 2200 C CA . LEU A 1 263 ? 16.214 -1.218 -9.124 1.00 80.12 263 LEU A CA 1
ATOM 2201 C C . LEU A 1 263 ? 17.328 -0.335 -8.556 1.00 80.12 263 LEU A C 1
ATOM 2203 O O . LEU A 1 263 ? 17.694 -0.424 -7.387 1.00 80.12 263 LEU A O 1
ATOM 2207 N N . HIS A 1 264 ? 17.791 0.594 -9.376 1.00 76.50 264 HIS A N 1
ATOM 2208 C CA . HIS A 1 264 ? 18.681 1.683 -9.018 1.00 76.50 264 HIS A CA 1
ATOM 2209 C C . HIS A 1 264 ? 17.888 2.987 -9.007 1.00 76.50 264 HIS A C 1
ATOM 2211 O O . HIS A 1 264 ? 17.072 3.242 -9.891 1.00 76.50 264 HIS A O 1
ATOM 2217 N N . VAL A 1 265 ? 18.150 3.839 -8.021 1.00 74.00 265 VAL A N 1
ATOM 2218 C CA . VAL A 1 265 ? 17.470 5.129 -7.882 1.00 74.00 265 VAL A CA 1
ATOM 2219 C C . VAL A 1 265 ? 18.528 6.215 -7.706 1.00 74.00 265 VAL A C 1
ATOM 2221 O O . VAL A 1 265 ? 19.375 6.115 -6.820 1.00 74.00 265 VAL A O 1
ATOM 2224 N N . ASN A 1 266 ? 18.502 7.249 -8.550 1.00 71.31 266 ASN A N 1
ATOM 2225 C CA . ASN A 1 266 ? 19.420 8.397 -8.508 1.00 71.31 266 ASN A CA 1
ATOM 2226 C C . ASN A 1 266 ? 20.917 8.023 -8.552 1.00 71.31 266 ASN A C 1
ATOM 2228 O O . ASN A 1 266 ? 21.734 8.681 -7.913 1.00 71.31 266 ASN A O 1
ATOM 2232 N N . ASN A 1 267 ? 21.289 6.970 -9.291 1.00 58.25 267 ASN A N 1
ATOM 2233 C CA . ASN A 1 267 ? 22.663 6.438 -9.383 1.00 58.25 267 ASN A CA 1
ATOM 2234 C C . ASN A 1 267 ? 23.293 5.989 -8.047 1.00 58.25 267 ASN A C 1
ATOM 2236 O O . ASN A 1 267 ? 24.488 5.699 -8.004 1.00 58.25 267 ASN A O 1
ATOM 2240 N N . ILE A 1 268 ? 22.513 5.887 -6.967 1.00 54.34 268 ILE A N 1
ATOM 2241 C CA . ILE A 1 268 ? 22.975 5.308 -5.707 1.00 54.34 268 ILE A CA 1
ATOM 2242 C C . ILE A 1 268 ? 22.775 3.793 -5.789 1.00 54.34 268 ILE A C 1
ATOM 2244 O O . ILE A 1 268 ? 21.671 3.308 -6.049 1.00 54.34 268 ILE A O 1
ATOM 2248 N N . TRP A 1 269 ? 23.860 3.046 -5.559 1.00 43.38 269 TRP A N 1
ATOM 2249 C CA . TRP A 1 269 ? 23.801 1.616 -5.260 1.00 43.38 269 TRP A CA 1
ATOM 2250 C C . TRP A 1 269 ? 23.070 1.450 -3.941 1.00 43.38 269 TRP A C 1
ATOM 2252 O O . TRP A 1 269 ? 23.650 1.612 -2.867 1.00 43.38 269 TRP A O 1
ATOM 2262 N N . ASN A 1 270 ? 21.783 1.155 -4.006 1.00 41.25 270 ASN A N 1
ATOM 2263 C CA . ASN A 1 270 ? 21.036 0.864 -2.804 1.00 41.25 270 ASN A CA 1
ATOM 2264 C C . ASN A 1 270 ? 21.257 -0.600 -2.409 1.00 41.25 270 ASN A C 1
ATOM 2266 O O . ASN A 1 270 ? 20.368 -1.429 -2.521 1.00 41.25 270 ASN A O 1
ATOM 2270 N N . ASN A 1 271 ? 22.450 -0.891 -1.880 1.00 33.41 271 ASN A N 1
ATOM 2271 C CA . ASN A 1 271 ? 22.692 -2.101 -1.083 1.00 33.41 271 ASN A CA 1
ATOM 2272 C C . ASN A 1 271 ? 22.033 -2.005 0.315 1.00 33.41 271 ASN A C 1
ATOM 2274 O O . ASN A 1 271 ? 22.074 -2.966 1.073 1.00 33.41 271 ASN A O 1
ATOM 2278 N N . ASN A 1 272 ? 21.433 -0.850 0.647 1.00 32.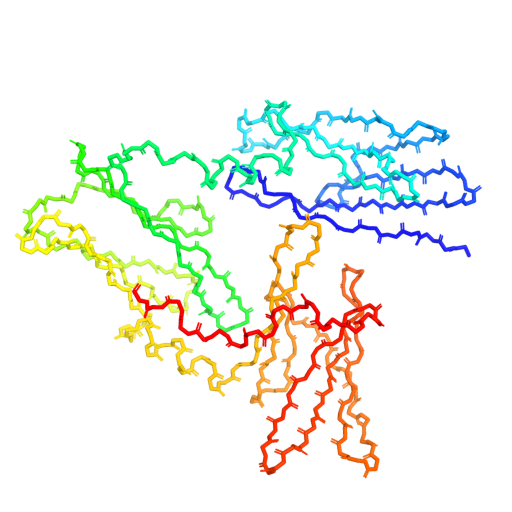50 272 ASN A N 1
ATOM 2279 C CA . ASN A 1 272 ? 20.704 -0.570 1.892 1.00 32.50 272 ASN A CA 1
ATOM 2280 C C . ASN A 1 272 ? 19.200 -0.306 1.682 1.00 32.50 272 ASN A C 1
ATOM 2282 O O . ASN A 1 272 ? 18.497 -0.006 2.647 1.00 32.50 272 ASN A O 1
ATOM 2286 N N . VAL A 1 273 ? 18.675 -0.445 0.456 1.00 38.12 273 VAL A N 1
ATOM 2287 C CA . VAL A 1 273 ? 17.257 -0.800 0.321 1.00 38.12 273 VAL A CA 1
ATOM 2288 C C . VAL A 1 273 ? 17.192 -2.224 0.823 1.00 38.12 273 VAL A C 1
ATOM 2290 O O . VAL A 1 273 ? 17.896 -3.086 0.302 1.00 38.12 273 VAL A O 1
ATOM 2293 N N . LEU A 1 274 ? 16.395 -2.468 1.858 1.00 36.25 274 LEU A N 1
ATOM 2294 C CA . LEU A 1 274 ? 15.927 -3.810 2.163 1.00 36.25 274 LEU A CA 1
ATOM 2295 C C . LEU A 1 274 ? 15.157 -4.302 0.929 1.00 36.25 274 LEU A C 1
ATOM 2297 O O . LEU A 1 274 ? 13.935 -4.303 0.901 1.00 36.25 274 LEU A O 1
ATOM 2301 N N . ALA A 1 275 ? 15.875 -4.762 -0.096 1.00 34.94 275 ALA A N 1
ATOM 2302 C CA . ALA A 1 275 ? 15.404 -5.754 -1.041 1.00 34.94 275 ALA A CA 1
ATOM 2303 C C . ALA A 1 275 ? 15.399 -7.105 -0.308 1.00 34.94 275 ALA A C 1
ATOM 2305 O O . ALA A 1 275 ? 15.944 -8.098 -0.772 1.00 34.94 275 ALA A O 1
ATOM 2306 N N . GLN A 1 276 ? 14.793 -7.134 0.882 1.00 33.41 276 GLN A N 1
ATOM 2307 C CA . GLN A 1 276 ? 14.052 -8.303 1.289 1.00 33.41 276 GLN A CA 1
ATOM 2308 C C . GLN A 1 276 ? 12.832 -8.253 0.381 1.00 33.41 276 GLN A C 1
ATOM 2310 O O . GLN A 1 276 ? 11.885 -7.512 0.646 1.00 33.41 276 GLN A O 1
ATOM 2315 N N . GLY A 1 277 ? 12.879 -8.962 -0.752 1.00 33.34 277 GLY A N 1
ATOM 2316 C CA . GLY A 1 277 ? 11.630 -9.320 -1.414 1.00 33.34 277 GLY A CA 1
ATOM 2317 C C . GLY A 1 277 ? 10.765 -9.910 -0.315 1.00 33.34 277 GLY A C 1
ATOM 2318 O O . GLY A 1 277 ? 11.243 -10.841 0.311 1.00 33.34 277 GLY A O 1
ATOM 2319 N N . MET A 1 278 ? 9.627 -9.275 0.006 1.00 33.97 278 MET A N 1
ATOM 2320 C CA . MET A 1 278 ? 8.835 -9.529 1.219 1.00 33.97 278 MET A CA 1
ATOM 2321 C C . MET A 1 278 ? 8.832 -11.024 1.580 1.00 33.97 278 MET A C 1
ATOM 2323 O O . MET A 1 278 ? 7.987 -11.772 1.072 1.00 33.97 278 MET A O 1
ATOM 2327 N N . GLU A 1 279 ? 9.772 -11.447 2.423 1.00 32.09 279 GLU A N 1
ATOM 2328 C CA . GLU A 1 279 ? 9.708 -12.711 3.128 1.00 32.09 279 GLU A CA 1
ATOM 2329 C C . GLU A 1 279 ? 8.727 -12.461 4.267 1.00 32.09 279 GLU A C 1
ATOM 2331 O O . GLU A 1 279 ? 8.734 -11.406 4.903 1.00 32.09 279 GLU A O 1
ATOM 2336 N N . SER A 1 280 ? 7.778 -13.382 4.367 1.00 31.86 280 SER A N 1
ATOM 2337 C CA . SER A 1 280 ? 6.646 -13.421 5.287 1.00 31.86 280 SER A CA 1
ATOM 2338 C C . SER A 1 280 ? 6.804 -12.565 6.549 1.00 31.86 280 SER A C 1
ATOM 2340 O O . SER A 1 280 ? 7.524 -12.929 7.472 1.00 31.86 280 SER A O 1
ATOM 2342 N N . ILE A 1 281 ? 6.023 -11.485 6.636 1.00 29.28 281 ILE A N 1
ATOM 2343 C CA . ILE A 1 281 ? 5.553 -10.963 7.926 1.00 29.28 281 ILE A CA 1
ATOM 2344 C C . ILE A 1 281 ? 4.197 -11.629 8.186 1.00 29.28 281 ILE A C 1
ATOM 2346 O O . ILE A 1 281 ? 3.154 -10.985 8.143 1.00 29.28 281 ILE A O 1
ATOM 2350 N N . PHE A 1 282 ? 4.223 -12.949 8.333 1.00 30.88 282 PHE A N 1
ATOM 2351 C CA . PHE A 1 282 ? 3.110 -13.753 8.826 1.00 30.88 282 PHE A CA 1
ATOM 2352 C C . PHE A 1 282 ? 3.728 -14.803 9.751 1.00 30.88 282 PHE A C 1
ATOM 2354 O O . PHE A 1 282 ? 3.988 -15.931 9.345 1.00 30.88 282 PHE A O 1
ATOM 2361 N N . GLU A 1 283 ? 4.063 -14.350 10.958 1.00 27.92 283 GLU A N 1
ATOM 2362 C CA . GLU A 1 283 ? 4.082 -15.167 12.174 1.00 27.92 283 GLU A CA 1
ATOM 2363 C C . GLU A 1 283 ? 2.996 -14.620 13.104 1.00 27.92 283 GLU A C 1
ATOM 2365 O O . GLU A 1 283 ? 2.850 -13.369 13.168 1.00 27.92 283 GLU A O 1
#

Foldseek 3Di:
DDWDKDWDWADAQLDTWIKIWTQDPVQRKIFIDIPNHTDDIDGDPPQDDWDFDDDPPHPWGWIWDWHDDDPDIDIFIDTNNHTSVVVVVVVVPPPPPALKDKDWDWADDPLATKIWIWIARNVQQWIWIDISSHTPDIDHNDAPDWDWDWADNDDPGWIKIWIWYADPVRDIDIWIAINNHTRVVVVVVVVVQKDWFWDDDPRDTWIWIAGPVVRWIDTNNHTFDFDDFDQDPQRWGWTWDDDPNKTWTWTWHQDPNDIDIDIDIPNDPPPVRPPPVDDDPPD

Sequence (283 aa):
MTNVINYYDIPIAHYWVETKIEFNQSANKRIVFVNDKKFMNISGSAFNEQKKYNHKESKESIKIGIEKRREEEQCKVTINGVPLVEVKNKTKSSKKMSAITRKIYDIPVRARWYVVHVEVDSRTKKGTVSVEFKEKWQDEVENGRVARIEVPLEENGPTLMVIIDTDDDDHYIFQLYVDSIPLEEYMRNYKSKYEVWEIERLGAKSKFVYDKEAGHFYFKGVLIATPEKQRTMTGEKRECQEHNGYVFRVEHRIERGQWKYELHVNNIWNNNVLAQGMESIFE

Organism: Caenorhabditis brenneri (NCBI:txid135651)

Radius of gyration: 21.99 Å; chains: 1; bounding box: 47×54×53 Å

Secondary structure (DSSP, 8-state):
--EEEEEEEEEETTEEEEEEEEEETTTTEEEEEETTEEEEEEESS----EEEE--TT--S-EEEEEEEETTEEEEEEEETTEEHHHHHHHHHH--S--SEEEEEEEEEETTEEEEEEEEEETTTTEEEEEETTEEEEEEE--TT--EEEEEESSTTSPEEEEEEEE-TTSPEEEEEEETTEEHHHHHHHHHHHEEEEEEEETTEEEEEEEETTTTEEEETTEEE-PPP-EE-TT--EEEEEEETTEEEEEEEEEETTEEEEEEEETTB--TTS----------

InterPro domains:
  IPR010695 Fas apoptotic inhibitory molecule 1 [PF06905] (105-267)